Protein AF-A0A095CG08-F1 (afdb_monomer)

Sequence (188 aa):
MIEEKSDGPIEFEISIGNHGNKLDESVTPCASTTPPTNPVSDGLHYYYLPWADDKPCTMVDSQWEDISFRLGAVNLLLRIADHLERGISHLMVAIKANLPIETQAQLAISSLDEFIMDCNHPLPQWEPENIPQNEMDIHLRKLREDQLNTLREQAINTRETVSEIDDALKELKSYRETILNLAIEGKH

Foldseek 3Di:
DPPDDDQWFDDDFDDDVQARPPVDPPDDHDDQPDDRFGWDDPVPPDTHGPCVVVPGDDDDPDPPFAPVLLVQQLVLLVVLLVLLVVLLVVLVVCVVVVPDPVVSLVSLLVSLVSSLVSLPDQRDDDDPSGDDDDPCNVVLNVVSNVVSVVLNVVSVCCSVPDPDSVVSSVSSVVSSVSSNVSSDDDDD

InterPro domains:
  IPR012560 Ferlin A-domain [PF08165] (94-158)
  IPR012560 Ferlin A-domain [SM01200] (93-159)
  IPR037721 Ferlin family [PTHR12546] (1-184)

Solvent-accessible surface area (backbone atoms only — not comparable to full-atom values): 11411 Å² total; per-residue (Å²): 134,79,81,79,76,75,97,61,55,52,72,83,82,67,60,64,85,66,45,39,38,90,88,46,82,90,50,81,85,59,78,70,89,60,73,64,41,62,67,43,70,75,86,79,88,50,69,43,71,88,39,82,91,63,62,83,76,84,85,78,87,78,77,76,72,44,52,59,38,62,54,46,36,34,51,49,35,50,48,48,31,52,54,46,48,53,33,51,51,53,37,52,50,34,59,76,66,66,53,58,67,70,59,44,50,50,42,49,50,51,35,43,54,52,48,41,56,52,44,66,56,77,69,57,68,86,52,92,82,33,59,83,80,49,73,63,56,55,51,52,50,51,51,48,55,55,49,32,50,51,52,31,53,51,43,54,50,48,69,75,66,60,85,48,70,69,58,49,54,50,51,55,52,51,53,34,53,51,37,53,59,70,40,56,73,84,83,127

Structure (mmCIF, N/CA/C/O backbone):
data_AF-A0A095CG08-F1
#
_entry.id   AF-A0A095CG08-F1
#
loop_
_atom_site.group_PDB
_atom_site.id
_atom_site.type_symbol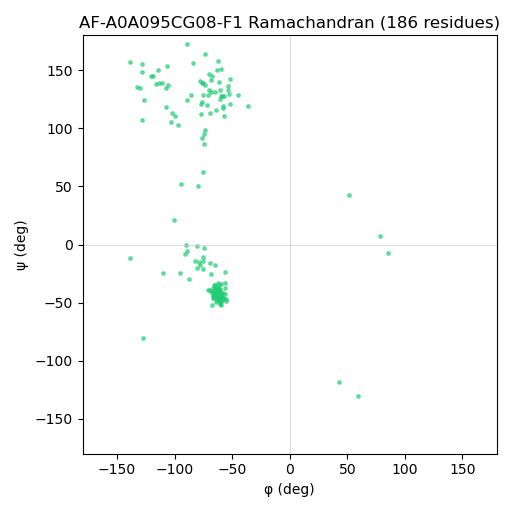
_atom_site.label_atom_id
_atom_site.label_alt_id
_atom_site.label_comp_id
_atom_site.label_asym_id
_atom_site.label_entity_id
_atom_site.label_seq_id
_atom_site.pdbx_PDB_ins_code
_atom_site.Cartn_x
_atom_site.Cartn_y
_atom_site.Cartn_z
_atom_site.occupancy
_atom_site.B_iso_or_equiv
_atom_site.auth_seq_id
_atom_site.auth_comp_id
_atom_site.auth_asym_id
_atom_site.auth_atom_id
_atom_site.pdbx_PDB_model_num
ATOM 1 N N . MET A 1 1 ? -1.890 10.681 -61.893 1.00 34.75 1 MET A N 1
ATOM 2 C CA . MET A 1 1 ? -0.505 10.239 -61.654 1.00 34.75 1 MET A CA 1
ATOM 3 C C . MET A 1 1 ? -0.526 9.613 -60.280 1.00 34.75 1 MET A C 1
ATOM 5 O O . MET A 1 1 ? -0.772 10.327 -59.321 1.00 34.75 1 MET A O 1
ATOM 9 N N . ILE A 1 2 ? -0.493 8.287 -60.218 1.00 40.84 2 ILE A N 1
ATOM 10 C CA . ILE A 1 2 ? -0.381 7.568 -58.948 1.00 40.84 2 ILE A CA 1
ATOM 11 C C . ILE A 1 2 ? 1.089 7.726 -58.564 1.00 40.84 2 ILE A C 1
ATOM 13 O O . ILE A 1 2 ? 1.938 7.428 -59.401 1.00 40.84 2 ILE A O 1
ATOM 17 N N . GLU A 1 3 ? 1.376 8.289 -57.391 1.00 43.31 3 GLU A N 1
ATOM 18 C CA . GLU A 1 3 ? 2.743 8.342 -56.864 1.00 43.31 3 GLU A CA 1
ATOM 19 C C . GLU A 1 3 ? 3.331 6.929 -56.907 1.00 43.31 3 GLU A C 1
ATOM 21 O O . GLU A 1 3 ? 2.755 5.995 -56.342 1.00 43.31 3 GLU A O 1
ATOM 26 N N . GLU A 1 4 ? 4.442 6.761 -57.626 1.00 46.94 4 GLU A N 1
ATOM 27 C CA . GLU A 1 4 ? 5.240 5.544 -57.544 1.00 46.94 4 GLU A CA 1
ATOM 28 C C . GLU A 1 4 ? 5.649 5.371 -56.082 1.00 46.94 4 GLU A C 1
ATOM 30 O O . GLU A 1 4 ? 6.412 6.162 -55.526 1.00 46.94 4 GLU A O 1
ATOM 35 N N . LYS A 1 5 ? 5.084 4.351 -55.430 1.00 55.00 5 LYS A N 1
ATOM 36 C CA . LYS A 1 5 ? 5.551 3.912 -54.120 1.00 55.00 5 LYS A CA 1
ATOM 37 C C . LYS A 1 5 ? 7.022 3.536 -54.267 1.00 55.00 5 LYS A C 1
ATOM 39 O O . LYS A 1 5 ? 7.342 2.644 -55.042 1.00 55.00 5 LYS A O 1
ATOM 44 N N . SER A 1 6 ? 7.864 4.246 -53.521 1.00 54.75 6 SER A N 1
ATOM 45 C CA . SER A 1 6 ? 9.303 4.026 -53.378 1.00 54.75 6 SER A CA 1
ATOM 46 C C . SER A 1 6 ? 9.666 2.534 -53.380 1.00 54.75 6 SER A C 1
ATOM 48 O O . SER A 1 6 ? 9.216 1.791 -52.505 1.00 54.75 6 SER A O 1
ATOM 50 N N . ASP A 1 7 ? 10.483 2.123 -54.352 1.00 69.19 7 ASP A N 1
ATOM 51 C CA . ASP A 1 7 ? 11.114 0.799 -54.467 1.00 69.19 7 ASP A CA 1
ATOM 52 C C . ASP A 1 7 ? 12.283 0.700 -53.469 1.00 69.19 7 ASP A C 1
ATOM 54 O O . ASP A 1 7 ? 13.462 0.692 -53.826 1.00 69.19 7 ASP A O 1
ATOM 58 N N . GLY A 1 8 ? 11.942 0.794 -52.182 1.00 76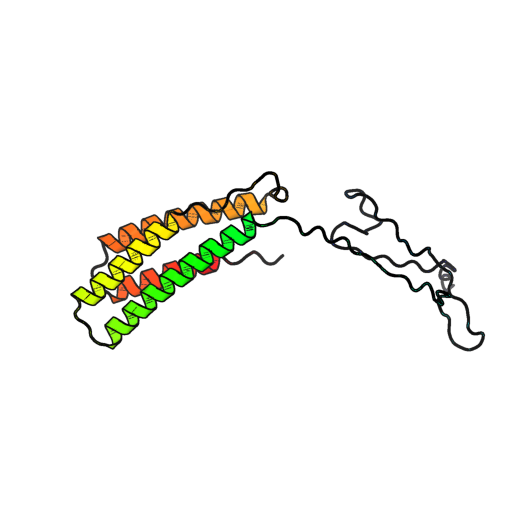.06 8 GLY A N 1
ATOM 59 C CA . GLY A 1 8 ? 12.890 0.856 -51.076 1.00 76.06 8 GLY A CA 1
ATOM 60 C C . GLY A 1 8 ? 12.950 -0.448 -50.279 1.00 76.06 8 GLY A C 1
ATOM 61 O O . GLY A 1 8 ? 11.954 -1.174 -50.204 1.00 76.06 8 GLY A O 1
ATOM 62 N N . PRO A 1 9 ? 14.092 -0.734 -49.634 1.00 83.56 9 PRO A N 1
ATOM 63 C CA . PRO A 1 9 ? 14.227 -1.906 -48.787 1.00 83.56 9 PRO A CA 1
ATOM 64 C C . PRO A 1 9 ? 13.244 -1.854 -47.619 1.00 83.56 9 PRO A C 1
ATOM 66 O O . PRO A 1 9 ? 13.026 -0.805 -47.011 1.00 83.56 9 PRO A O 1
ATOM 69 N N . ILE A 1 10 ? 12.667 -3.009 -47.293 1.00 85.12 10 ILE A N 1
ATOM 70 C CA . ILE A 1 10 ? 11.792 -3.158 -46.135 1.00 85.12 10 ILE A CA 1
ATOM 71 C C . ILE A 1 10 ? 12.670 -3.180 -44.888 1.00 85.12 10 ILE A C 1
ATOM 73 O O . ILE A 1 10 ? 13.620 -3.961 -44.795 1.00 85.12 10 ILE A O 1
ATOM 77 N N . GLU A 1 11 ? 12.324 -2.336 -43.924 1.00 83.88 11 GLU A N 1
ATOM 78 C CA . GLU A 1 11 ? 12.963 -2.261 -42.618 1.00 83.88 11 GLU A CA 1
ATOM 79 C C . GLU A 1 11 ? 11.931 -2.523 -41.518 1.00 83.88 11 GLU A C 1
ATOM 81 O O . GLU A 1 11 ? 10.766 -2.137 -41.632 1.00 83.88 11 GLU A O 1
ATOM 86 N N . PHE A 1 12 ? 12.370 -3.187 -40.450 1.00 79.38 12 PHE A N 1
ATOM 87 C CA . PHE A 1 12 ? 11.565 -3.449 -39.265 1.00 79.38 12 PHE A CA 1
ATOM 88 C C . PHE A 1 12 ? 12.153 -2.682 -38.088 1.00 79.38 12 PHE A C 1
ATOM 90 O O . PHE A 1 12 ? 13.370 -2.616 -37.917 1.00 79.38 12 PHE A O 1
ATOM 97 N N . GLU A 1 13 ? 11.277 -2.108 -37.277 1.00 79.44 13 GLU A N 1
ATOM 98 C CA . GLU A 1 13 ? 11.637 -1.392 -36.063 1.00 79.44 13 GLU A CA 1
ATOM 99 C C . GLU A 1 13 ? 10.774 -1.911 -34.922 1.00 79.44 13 GLU A C 1
ATOM 101 O O . GLU A 1 13 ? 9.569 -2.113 -35.079 1.00 79.44 13 GLU A O 1
ATOM 106 N N . ILE A 1 14 ? 11.414 -2.163 -33.786 1.00 76.75 14 ILE A N 1
ATOM 107 C CA . ILE A 1 14 ? 10.756 -2.558 -32.549 1.00 76.75 14 ILE A CA 1
ATOM 108 C C . ILE A 1 14 ? 11.248 -1.586 -31.494 1.00 76.75 14 ILE A C 1
ATOM 110 O O . ILE A 1 14 ? 12.454 -1.470 -31.281 1.00 76.75 14 ILE A O 1
ATOM 114 N N . SER A 1 15 ? 10.310 -0.917 -30.835 1.00 77.12 15 SER A N 1
ATOM 115 C CA . SER A 1 15 ? 10.600 -0.026 -29.724 1.00 77.12 15 SER A CA 1
ATOM 116 C C . SER A 1 15 ? 9.928 -0.496 -28.436 1.00 77.12 15 SER A C 1
ATOM 118 O O . SER A 1 15 ? 8.834 -1.064 -28.448 1.00 77.12 15 SER A O 1
ATOM 120 N N . ILE A 1 16 ? 10.608 -0.275 -27.312 1.00 76.06 16 ILE A N 1
ATOM 121 C CA . ILE A 1 16 ? 10.087 -0.465 -25.954 1.00 76.06 16 ILE A CA 1
ATOM 122 C C . ILE A 1 16 ? 10.353 0.841 -25.207 1.00 76.06 16 ILE A C 1
ATOM 124 O O . ILE A 1 16 ? 11.499 1.172 -24.900 1.00 76.06 16 ILE A O 1
ATOM 128 N N . GLY A 1 17 ? 9.294 1.614 -24.959 1.00 75.94 17 GLY A N 1
ATOM 129 C CA . GLY A 1 17 ? 9.450 3.009 -24.546 1.00 75.94 17 GLY A CA 1
ATOM 130 C C . GLY A 1 17 ? 10.226 3.796 -25.608 1.00 75.94 17 GLY A C 1
ATOM 131 O O . GLY A 1 17 ? 9.915 3.705 -26.795 1.00 75.94 17 GLY A O 1
ATOM 132 N N . ASN A 1 18 ? 11.257 4.526 -25.182 1.00 73.25 18 ASN A N 1
ATOM 133 C CA . ASN A 1 18 ? 12.120 5.304 -26.077 1.00 73.25 18 ASN A CA 1
ATOM 134 C C . ASN A 1 18 ? 13.192 4.442 -26.769 1.00 73.25 18 ASN A C 1
ATOM 136 O O . ASN A 1 18 ? 13.718 4.815 -27.816 1.00 73.25 18 ASN A O 1
ATOM 140 N N . HIS A 1 19 ? 13.517 3.264 -26.224 1.00 75.31 19 HIS A N 1
ATOM 141 C CA . HIS A 1 19 ? 14.532 2.383 -26.801 1.00 75.31 19 HIS A CA 1
ATOM 142 C C . HIS A 1 19 ? 14.047 1.765 -28.109 1.00 75.31 19 HIS A C 1
ATOM 144 O O . HIS A 1 19 ? 12.945 1.230 -28.166 1.00 75.31 19 HIS A O 1
ATOM 150 N N . GLY A 1 20 ? 14.888 1.801 -29.144 1.00 74.62 20 GLY A N 1
ATOM 151 C CA . GLY A 1 20 ? 14.574 1.260 -30.471 1.00 74.62 20 GLY A CA 1
ATOM 152 C C . GLY A 1 20 ? 13.809 2.222 -31.383 1.00 74.62 20 GLY A C 1
ATOM 153 O O . GLY A 1 20 ? 13.674 1.918 -32.562 1.00 74.62 20 GLY A O 1
ATOM 154 N N . ASN A 1 21 ? 13.371 3.382 -30.871 1.00 80.50 21 ASN A N 1
ATOM 155 C CA . ASN A 1 21 ? 12.790 4.452 -31.679 1.00 80.50 21 ASN A CA 1
ATOM 156 C C . ASN A 1 21 ? 13.898 5.219 -32.415 1.00 80.50 21 ASN A C 1
ATOM 158 O O . ASN A 1 21 ? 14.685 5.927 -31.789 1.00 80.50 21 ASN A O 1
ATOM 162 N N . LYS A 1 22 ? 13.952 5.121 -33.746 1.00 76.94 22 LYS A N 1
ATOM 163 C CA . LYS A 1 22 ? 14.988 5.804 -34.550 1.00 76.94 22 LYS A CA 1
ATOM 164 C C . LYS A 1 22 ? 14.859 7.324 -34.581 1.00 76.94 22 LYS A C 1
ATOM 166 O O . LYS A 1 22 ? 15.796 7.998 -34.999 1.00 76.94 22 LYS A O 1
ATOM 171 N N . LEU A 1 23 ? 13.701 7.855 -34.195 1.00 81.62 23 LEU A N 1
ATOM 172 C CA . LEU A 1 23 ? 13.430 9.292 -34.155 1.00 81.62 23 LEU A CA 1
ATOM 173 C C . LEU A 1 23 ? 13.758 9.917 -32.792 1.00 81.62 23 LEU A C 1
ATOM 175 O O . LEU A 1 23 ? 13.687 11.137 -32.663 1.00 81.62 23 LEU A O 1
ATOM 179 N N . ASP A 1 24 ? 14.071 9.103 -31.780 1.00 78.75 24 ASP A N 1
ATOM 180 C CA . ASP A 1 24 ? 14.350 9.564 -30.423 1.00 78.75 24 ASP A CA 1
ATOM 181 C C . ASP A 1 24 ? 15.859 9.576 -30.144 1.00 78.75 24 ASP A C 1
ATOM 183 O O . ASP A 1 24 ? 16.512 8.537 -30.074 1.00 78.75 24 ASP A O 1
ATOM 187 N N . GLU A 1 25 ? 16.416 10.774 -29.971 1.00 81.25 25 GLU A N 1
ATOM 188 C CA . GLU A 1 25 ? 17.837 10.987 -29.669 1.00 81.25 25 GLU A CA 1
ATOM 189 C C . GLU A 1 25 ? 18.133 11.020 -28.155 1.00 81.25 25 GLU A C 1
ATOM 191 O O . GLU A 1 25 ? 19.284 11.197 -27.755 1.00 81.25 25 GLU A O 1
ATOM 196 N N . SER A 1 26 ? 17.118 10.868 -27.292 1.00 79.19 26 SER A N 1
ATOM 197 C CA . SER A 1 26 ? 17.279 10.923 -25.829 1.00 79.19 26 SER A CA 1
ATOM 198 C C . SER A 1 26 ? 17.921 9.670 -25.224 1.00 79.19 26 SER A C 1
ATOM 200 O O . SER A 1 26 ? 18.365 9.702 -24.075 1.00 79.19 26 SER A O 1
ATOM 202 N N . VAL A 1 27 ? 17.995 8.574 -25.985 1.00 72.75 27 VAL A N 1
ATOM 203 C CA . VAL A 1 27 ? 18.540 7.282 -25.553 1.00 72.75 27 VAL A CA 1
ATOM 204 C C . VAL A 1 27 ? 19.590 6.769 -26.532 1.00 72.75 27 VAL A C 1
ATOM 206 O O . VAL A 1 27 ? 19.591 7.106 -27.714 1.00 72.75 27 VAL A O 1
ATOM 209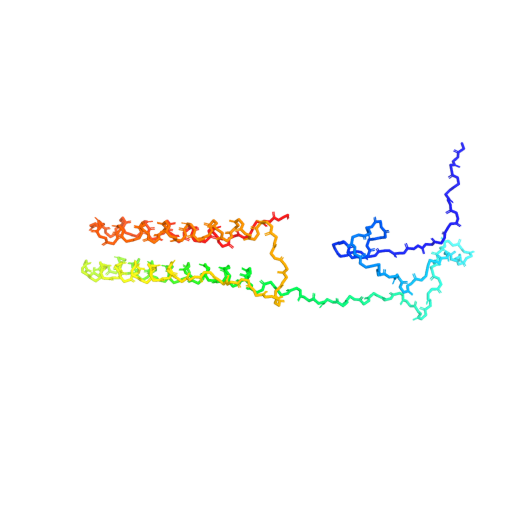 N N . THR A 1 28 ? 20.500 5.921 -26.047 1.00 72.25 28 THR A N 1
ATOM 210 C CA . THR A 1 28 ? 21.518 5.299 -26.902 1.00 72.25 28 THR A CA 1
ATOM 211 C C . THR A 1 28 ? 20.848 4.497 -28.027 1.00 72.25 28 THR A C 1
ATOM 213 O O . THR A 1 28 ? 20.018 3.629 -27.729 1.00 72.25 28 THR A O 1
ATOM 216 N N . PRO A 1 29 ? 21.217 4.724 -29.302 1.00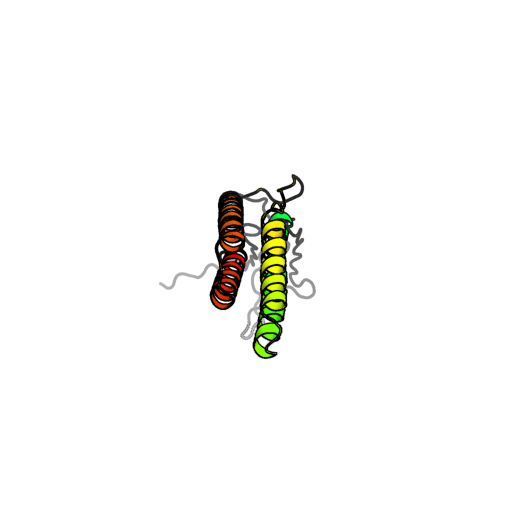 67.50 29 PRO A N 1
ATOM 217 C CA . PRO A 1 29 ? 20.637 3.999 -30.423 1.00 67.50 29 PRO A CA 1
ATOM 218 C C . PRO A 1 29 ? 20.885 2.493 -30.303 1.00 67.50 29 PRO A C 1
ATOM 220 O O . PRO A 1 29 ? 22.026 2.051 -30.160 1.00 67.50 29 PRO A O 1
ATOM 223 N N . CYS A 1 30 ? 19.820 1.700 -30.408 1.00 68.56 30 CYS A N 1
ATOM 224 C CA . CYS A 1 30 ? 19.921 0.254 -30.570 1.00 68.56 30 CYS A CA 1
ATOM 225 C C . CYS A 1 30 ? 19.805 -0.062 -32.063 1.00 68.56 30 CYS A C 1
ATOM 227 O O . CYS A 1 30 ? 18.723 0.024 -32.643 1.00 68.56 30 CYS A O 1
ATOM 229 N N . ALA A 1 31 ? 20.936 -0.346 -32.710 1.00 66.38 31 ALA A N 1
ATOM 230 C CA . ALA A 1 31 ? 20.949 -0.656 -34.132 1.00 66.38 31 ALA A CA 1
ATOM 231 C C . ALA A 1 31 ? 20.261 -2.003 -34.394 1.00 66.38 31 ALA A C 1
ATOM 233 O O . ALA A 1 31 ? 20.580 -3.006 -33.754 1.00 66.38 31 ALA A O 1
ATOM 234 N N . SER A 1 32 ? 19.350 -2.031 -35.371 1.00 72.44 32 SER A N 1
ATOM 235 C CA . SER A 1 32 ? 18.774 -3.282 -35.865 1.00 72.44 32 SER A CA 1
ATOM 236 C C . SER A 1 32 ? 19.892 -4.207 -36.341 1.00 72.44 32 SER A C 1
ATOM 238 O O . SER A 1 32 ? 20.712 -3.836 -37.181 1.00 72.44 32 SER A O 1
ATOM 240 N N . THR A 1 33 ? 19.900 -5.437 -35.840 1.00 73.06 33 THR A N 1
ATOM 241 C CA . THR A 1 33 ? 20.760 -6.512 -36.354 1.00 73.06 33 THR A CA 1
ATOM 242 C C . THR A 1 33 ? 20.248 -7.065 -37.685 1.00 73.06 33 THR A C 1
ATOM 244 O O . THR A 1 33 ? 20.956 -7.808 -38.359 1.00 73.06 33 THR A O 1
ATOM 247 N N . THR A 1 34 ? 19.028 -6.685 -38.083 1.00 77.94 34 THR A N 1
ATOM 248 C CA . THR A 1 34 ? 18.416 -7.035 -39.367 1.00 77.94 34 THR A CA 1
ATOM 249 C C . THR A 1 34 ? 18.567 -5.865 -40.342 1.00 77.94 34 THR A C 1
ATOM 251 O O . THR A 1 34 ? 17.925 -4.829 -40.137 1.00 77.94 34 THR A O 1
ATOM 254 N N . PRO A 1 35 ? 19.387 -5.990 -41.398 1.00 78.06 35 PRO A N 1
ATOM 255 C CA . PRO A 1 35 ? 19.555 -4.927 -42.378 1.00 78.06 35 PRO A CA 1
ATOM 256 C C . PRO A 1 35 ? 18.291 -4.756 -43.244 1.00 78.06 35 PRO A C 1
ATOM 258 O O . PRO A 1 35 ? 17.626 -5.750 -43.567 1.00 78.06 35 PRO A O 1
ATOM 261 N N . PRO A 1 36 ? 17.969 -3.523 -43.678 1.00 85.94 36 PRO A N 1
ATOM 262 C CA . PRO A 1 36 ? 16.903 -3.280 -44.645 1.00 85.94 36 PRO A CA 1
ATOM 263 C C . PRO A 1 36 ? 17.093 -4.145 -45.898 1.00 85.94 36 PRO A C 1
ATOM 265 O O . PRO A 1 36 ? 18.182 -4.177 -46.472 1.00 85.94 36 PRO A O 1
ATOM 268 N N . THR A 1 37 ? 16.047 -4.856 -46.326 1.00 85.88 37 THR A N 1
ATOM 269 C CA . THR A 1 37 ? 16.146 -5.843 -47.415 1.00 85.88 37 THR A CA 1
ATOM 270 C C . THR A 1 37 ? 15.018 -5.673 -48.429 1.00 85.88 37 THR A C 1
ATOM 272 O O . THR A 1 37 ? 13.854 -5.516 -48.061 1.00 85.88 37 THR A O 1
ATOM 275 N N . ASN A 1 38 ? 15.350 -5.732 -49.720 1.00 89.19 38 ASN A N 1
ATOM 276 C CA . ASN A 1 38 ? 14.347 -5.697 -50.783 1.00 89.19 38 ASN A CA 1
ATOM 277 C C . ASN A 1 38 ? 13.588 -7.031 -50.867 1.00 89.19 38 ASN A C 1
ATOM 279 O O . ASN A 1 38 ? 14.212 -8.096 -50.808 1.00 89.19 38 ASN A O 1
ATOM 283 N N . PRO A 1 39 ? 12.258 -7.003 -51.043 1.00 87.38 39 PR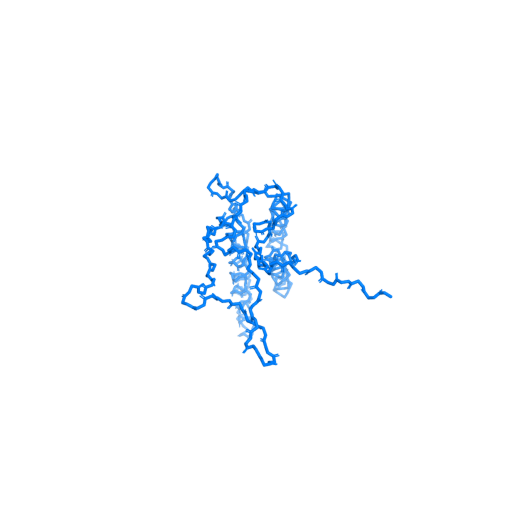O A N 1
ATOM 284 C CA . PRO A 1 39 ? 11.495 -8.215 -51.273 1.00 87.38 39 PRO A CA 1
ATOM 285 C C . PRO A 1 39 ? 11.821 -8.813 -52.650 1.00 87.38 39 PRO A C 1
ATOM 287 O O . PRO A 1 39 ? 11.975 -8.101 -53.641 1.00 87.38 39 PRO A O 1
ATOM 290 N N . VAL A 1 40 ? 11.895 -10.140 -52.720 1.00 89.25 40 VAL A N 1
ATOM 291 C CA . VAL A 1 40 ? 12.165 -10.904 -53.943 1.00 89.25 40 VAL A CA 1
ATOM 292 C C . VAL A 1 40 ? 10.870 -11.560 -54.414 1.00 89.25 40 VAL A C 1
ATOM 294 O O . VAL A 1 40 ? 10.104 -12.078 -53.603 1.00 89.25 40 VAL A O 1
ATOM 297 N N . SER A 1 41 ? 10.603 -11.523 -55.720 1.00 88.50 41 SER A N 1
ATOM 298 C CA . SER A 1 41 ? 9.437 -12.190 -56.310 1.00 88.50 41 SER A CA 1
ATOM 299 C C . SER A 1 41 ? 9.672 -13.694 -56.454 1.00 88.50 41 SER A C 1
ATOM 301 O O . SER A 1 41 ? 10.746 -14.120 -56.874 1.00 88.50 41 SER A O 1
ATOM 303 N N . ASP A 1 42 ? 8.636 -14.491 -56.192 1.00 87.06 42 ASP A N 1
ATOM 304 C CA . ASP A 1 42 ? 8.591 -15.921 -56.517 1.00 87.06 42 ASP A CA 1
ATOM 305 C C . ASP A 1 42 ? 8.386 -16.205 -58.022 1.00 87.06 42 ASP A C 1
ATOM 307 O O . ASP A 1 42 ? 8.377 -17.362 -58.443 1.00 87.06 42 ASP A O 1
ATOM 311 N N . GLY A 1 43 ? 8.221 -15.156 -58.838 1.00 88.75 43 GLY A N 1
ATOM 312 C CA . GLY A 1 43 ? 7.957 -15.242 -60.275 1.00 88.75 43 GLY A CA 1
ATOM 313 C C . GLY A 1 43 ? 6.506 -15.575 -60.636 1.00 88.75 43 GLY A C 1
ATOM 314 O O . GLY A 1 43 ? 6.215 -15.804 -61.809 1.00 88.75 43 GLY A O 1
ATOM 315 N N . LEU A 1 44 ? 5.599 -15.612 -59.657 1.00 88.94 44 LEU A N 1
ATOM 316 C CA . LEU A 1 44 ? 4.200 -16.000 -59.816 1.00 88.94 44 LEU A CA 1
ATOM 317 C C . LEU A 1 44 ? 3.261 -14.934 -59.249 1.00 88.94 44 LEU A C 1
ATOM 319 O O . LEU A 1 44 ? 2.696 -14.148 -60.006 1.00 88.94 44 LEU A O 1
ATOM 323 N N . HIS A 1 45 ? 3.062 -14.931 -57.932 1.00 89.50 45 HIS A N 1
ATOM 324 C CA . HIS A 1 45 ? 2.025 -14.123 -57.284 1.00 89.50 45 HIS A CA 1
ATOM 325 C C . HIS A 1 45 ? 2.493 -13.468 -55.984 1.00 89.50 45 HIS A C 1
ATOM 327 O O . HIS A 1 45 ? 1.784 -12.601 -55.470 1.00 89.50 45 HIS A O 1
ATOM 333 N N . TYR A 1 46 ? 3.653 -13.852 -55.444 1.00 86.81 46 TYR A N 1
ATOM 334 C CA . TYR A 1 46 ? 4.079 -13.421 -54.119 1.00 86.81 46 TYR A CA 1
ATOM 335 C C . TYR A 1 46 ? 5.483 -12.824 -54.126 1.00 86.81 46 TYR A C 1
ATOM 337 O O . TYR A 1 46 ? 6.373 -13.202 -54.885 1.00 86.81 46 TYR A O 1
ATOM 345 N N . TYR A 1 47 ? 5.669 -11.873 -53.221 1.00 89.31 47 TYR A N 1
ATOM 346 C CA . TYR A 1 47 ? 6.961 -11.320 -52.863 1.00 89.31 47 TYR A CA 1
ATOM 347 C C . TYR A 1 47 ? 7.290 -11.768 -51.441 1.00 89.31 47 TYR A C 1
ATOM 349 O O . TYR A 1 47 ? 6.409 -11.789 -50.580 1.00 89.31 47 TYR A O 1
ATOM 357 N N . TYR A 1 48 ? 8.543 -12.129 -51.189 1.00 87.06 48 TYR A N 1
ATOM 358 C CA . TYR A 1 48 ? 9.008 -12.585 -49.883 1.00 87.06 48 TYR A CA 1
ATOM 359 C C . TYR A 1 48 ? 10.375 -11.991 -49.550 1.00 87.06 48 TYR A C 1
ATOM 361 O O . TYR A 1 48 ? 11.133 -11.593 -50.432 1.00 87.06 48 TYR A O 1
ATOM 369 N N . LEU A 1 49 ? 10.699 -11.925 -48.261 1.00 87.56 49 LEU A N 1
ATOM 370 C CA . LEU A 1 49 ? 12.022 -11.499 -47.816 1.00 87.56 49 LEU A CA 1
ATOM 371 C C . LEU A 1 49 ? 12.972 -12.706 -47.816 1.00 87.56 49 LEU A C 1
ATOM 373 O O . LEU A 1 49 ? 12.620 -13.747 -47.252 1.00 87.56 49 LEU A O 1
ATOM 377 N N . PRO A 1 50 ? 14.155 -12.608 -48.449 1.00 86.62 50 PRO A N 1
ATOM 378 C CA . PRO A 1 50 ? 15.071 -13.729 -48.652 1.00 86.62 50 PRO A CA 1
ATOM 379 C C . PRO A 1 50 ? 15.896 -14.037 -47.390 1.00 86.62 50 PRO A C 1
ATOM 381 O O . PRO A 1 50 ? 17.115 -14.136 -47.448 1.00 86.62 50 PRO A O 1
ATOM 384 N N . TRP A 1 51 ? 15.237 -14.181 -46.240 1.00 81.06 51 TRP A N 1
ATOM 385 C CA . TRP A 1 51 ? 15.904 -14.423 -44.958 1.00 81.06 51 TRP A CA 1
ATOM 386 C C . TRP A 1 51 ? 16.364 -15.869 -44.762 1.00 81.06 51 TRP A C 1
ATOM 388 O O . TRP A 1 51 ? 17.221 -16.098 -43.928 1.00 81.06 51 TRP A O 1
ATOM 398 N N . ALA A 1 52 ? 15.839 -16.834 -45.529 1.00 82.69 52 ALA A N 1
ATOM 399 C CA . ALA A 1 52 ? 16.225 -18.250 -45.462 1.00 82.69 52 ALA A CA 1
ATOM 400 C C . ALA A 1 52 ? 16.389 -18.764 -44.008 1.00 82.69 52 ALA A C 1
ATOM 402 O O . ALA A 1 52 ? 15.413 -18.750 -43.249 1.00 82.69 52 ALA A O 1
ATOM 403 N N . ASP A 1 53 ? 17.599 -19.199 -43.637 1.00 81.62 53 ASP A N 1
ATOM 404 C CA . ASP A 1 53 ? 17.951 -19.678 -42.293 1.00 81.62 53 ASP A CA 1
ATOM 405 C C . ASP A 1 53 ? 18.285 -18.535 -41.308 1.00 81.62 53 ASP A C 1
ATOM 407 O O . ASP A 1 53 ? 18.247 -18.734 -40.094 1.00 81.62 53 ASP A O 1
ATOM 411 N N . ASP A 1 54 ? 18.508 -17.320 -41.810 1.00 76.06 54 ASP A N 1
ATOM 412 C CA . ASP A 1 54 ? 18.830 -16.097 -41.064 1.00 76.06 54 ASP A CA 1
ATOM 413 C C . ASP A 1 54 ? 17.565 -15.279 -40.760 1.00 76.06 54 ASP A C 1
ATOM 415 O O . ASP A 1 54 ? 17.456 -14.086 -41.065 1.00 76.06 54 ASP A O 1
ATOM 419 N N . LYS A 1 55 ? 16.552 -15.925 -40.169 1.00 79.19 55 LYS A N 1
ATOM 420 C CA . LYS A 1 55 ? 15.346 -15.204 -39.740 1.00 79.19 55 LYS A CA 1
ATOM 421 C C . LYS A 1 55 ? 15.718 -14.139 -38.704 1.00 79.19 55 LYS A C 1
ATOM 423 O O . LYS A 1 55 ? 16.408 -14.466 -37.736 1.00 79.19 55 LYS A O 1
ATOM 428 N N . PRO A 1 56 ? 15.218 -12.900 -38.846 1.00 75.31 56 PRO A N 1
ATOM 429 C CA . PRO A 1 56 ? 15.521 -11.837 -37.904 1.00 75.31 56 PRO A CA 1
ATOM 430 C C . PRO A 1 56 ? 15.036 -12.223 -36.508 1.00 75.31 56 PRO A C 1
ATOM 432 O O . PRO A 1 56 ? 13.867 -12.564 -36.311 1.00 75.31 56 PRO A O 1
ATOM 435 N N . CYS A 1 57 ? 15.944 -12.188 -35.539 1.00 71.75 57 CYS A N 1
ATOM 436 C CA . CYS A 1 57 ? 15.636 -12.369 -34.131 1.00 71.75 57 CYS A CA 1
ATOM 437 C C . CYS A 1 57 ? 15.964 -11.080 -33.378 1.00 71.75 57 CYS A C 1
ATOM 439 O O . CYS A 1 57 ? 16.981 -10.429 -33.620 1.00 71.75 57 CYS A O 1
ATOM 441 N N . THR A 1 58 ? 15.083 -10.704 -32.459 1.00 68.19 58 THR A N 1
ATOM 442 C CA . THR A 1 58 ? 15.294 -9.556 -31.582 1.00 68.19 58 THR A CA 1
ATOM 443 C C . THR A 1 58 ? 15.592 -10.084 -30.192 1.00 68.19 58 THR A C 1
ATOM 445 O O . THR A 1 58 ? 14.765 -10.773 -29.595 1.00 68.19 58 THR A O 1
ATOM 448 N N . MET A 1 59 ? 16.785 -9.780 -29.690 1.00 67.31 59 MET A N 1
ATOM 449 C CA . MET A 1 59 ? 17.122 -9.971 -28.286 1.00 67.31 59 MET A CA 1
ATOM 450 C C . MET A 1 59 ? 16.736 -8.696 -27.544 1.00 67.31 59 MET A C 1
ATOM 452 O O . MET A 1 59 ? 17.176 -7.608 -27.909 1.00 67.31 59 MET A O 1
ATOM 456 N N . VAL A 1 60 ? 15.903 -8.836 -26.519 1.00 64.19 60 VAL A N 1
ATOM 457 C CA . VAL A 1 60 ? 15.628 -7.757 -25.574 1.00 64.19 60 VAL A CA 1
ATOM 458 C C . VAL A 1 60 ? 16.421 -8.071 -24.315 1.00 64.19 60 VAL A C 1
ATOM 460 O O . VAL A 1 60 ? 16.050 -8.973 -23.565 1.00 64.19 60 VAL A O 1
ATOM 463 N N . ASP A 1 61 ? 17.515 -7.345 -24.093 1.00 59.56 61 ASP A N 1
ATOM 464 C CA . ASP A 1 61 ? 18.189 -7.342 -22.795 1.00 59.56 61 ASP A CA 1
ATOM 465 C C . ASP A 1 61 ? 17.346 -6.512 -21.823 1.00 59.56 61 ASP A C 1
ATOM 467 O O . ASP A 1 61 ? 17.513 -5.302 -21.675 1.00 59.56 61 ASP A O 1
ATOM 471 N N . SER A 1 62 ? 16.376 -7.164 -21.184 1.00 56.97 62 SER A N 1
ATOM 472 C CA . SER A 1 62 ? 15.591 -6.548 -20.118 1.00 56.97 62 SER A CA 1
ATOM 473 C C . SER A 1 62 ? 16.422 -6.501 -18.839 1.00 56.97 62 SER A C 1
ATOM 475 O O . SER A 1 62 ? 16.401 -7.430 -18.030 1.00 56.97 62 SER A O 1
ATOM 477 N N . GLN A 1 63 ? 17.141 -5.400 -18.634 1.00 61.09 63 GLN A N 1
ATOM 478 C CA . GLN A 1 63 ? 17.510 -4.983 -17.285 1.00 61.09 63 GLN A CA 1
ATOM 479 C C . GLN A 1 63 ? 16.233 -4.443 -16.647 1.00 61.09 63 GLN A C 1
ATOM 481 O O . GLN A 1 63 ? 15.800 -3.335 -16.953 1.00 61.09 63 GLN A O 1
ATOM 486 N N . TRP A 1 64 ? 15.561 -5.274 -15.850 1.00 68.12 64 TRP A N 1
ATOM 487 C CA . TRP A 1 64 ? 14.395 -4.815 -15.109 1.00 68.12 64 TRP A CA 1
ATOM 488 C C . TRP A 1 64 ? 14.861 -3.755 -14.124 1.00 68.12 64 TRP A C 1
ATOM 490 O O . TRP A 1 64 ? 15.674 -4.022 -13.241 1.00 68.12 64 TRP A O 1
ATOM 500 N N . GLU A 1 65 ? 14.367 -2.549 -14.346 1.00 77.00 65 GLU A N 1
ATOM 501 C CA . GLU A 1 65 ? 14.508 -1.410 -13.462 1.00 77.00 65 GLU A CA 1
ATOM 502 C C . GLU A 1 65 ? 14.230 -1.815 -12.012 1.00 77.00 65 GLU A C 1
ATOM 504 O O . GLU A 1 65 ? 13.197 -2.422 -11.713 1.00 77.00 65 GLU A O 1
ATOM 509 N N . ASP A 1 66 ? 15.140 -1.475 -11.098 1.00 86.88 66 ASP A N 1
ATOM 510 C CA . ASP A 1 66 ? 14.886 -1.690 -9.682 1.00 86.88 66 ASP A CA 1
ATOM 511 C C . ASP A 1 66 ? 13.882 -0.643 -9.175 1.00 86.88 66 ASP A C 1
ATOM 513 O O . ASP A 1 66 ? 14.215 0.497 -8.842 1.00 86.88 66 ASP A O 1
ATOM 517 N N . ILE A 1 67 ? 12.616 -1.057 -9.166 1.00 88.75 67 ILE A N 1
ATOM 518 C CA . ILE A 1 67 ? 11.455 -0.297 -8.693 1.00 88.75 67 ILE A CA 1
ATOM 519 C C . ILE A 1 67 ? 11.026 -0.715 -7.280 1.00 88.75 67 ILE A C 1
ATOM 521 O O 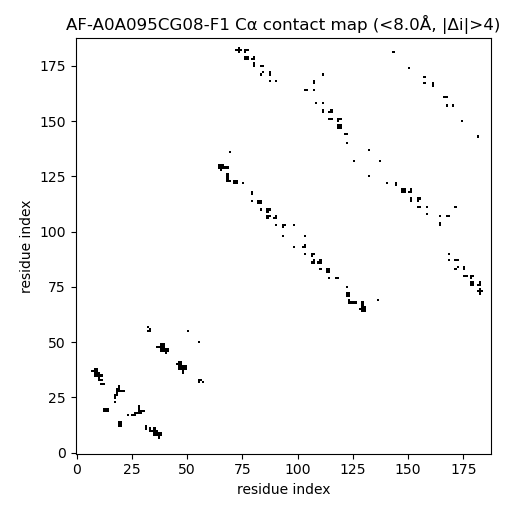. ILE A 1 67 ? 9.873 -0.505 -6.889 1.00 88.75 67 ILE A O 1
ATOM 525 N N . SER A 1 68 ? 11.926 -1.326 -6.502 1.00 91.44 68 SER A N 1
ATOM 526 C CA . SER A 1 68 ? 11.603 -1.911 -5.195 1.00 91.44 68 SER A CA 1
ATOM 527 C C . SER A 1 68 ? 10.968 -0.912 -4.227 1.00 91.44 68 SER A C 1
ATOM 529 O O . SER A 1 68 ? 10.074 -1.291 -3.471 1.00 91.44 68 SER A O 1
ATOM 531 N N . PHE A 1 69 ? 11.337 0.373 -4.283 1.00 92.56 69 PHE A N 1
ATOM 532 C CA . PHE A 1 69 ? 10.720 1.406 -3.442 1.00 92.56 69 PHE A CA 1
ATOM 533 C C . PHE A 1 69 ? 9.226 1.623 -3.758 1.00 92.56 69 PHE A C 1
ATOM 535 O O . PHE A 1 69 ? 8.424 1.801 -2.837 1.00 92.56 69 PHE A O 1
ATOM 542 N N . ARG A 1 70 ? 8.826 1.558 -5.041 1.00 93.25 70 ARG A N 1
ATOM 543 C CA . ARG A 1 70 ? 7.420 1.685 -5.474 1.00 93.25 70 ARG A CA 1
ATOM 544 C C . ARG A 1 70 ? 6.613 0.484 -4.993 1.00 93.25 70 ARG A C 1
ATOM 546 O O . ARG A 1 70 ? 5.610 0.645 -4.294 1.00 93.25 70 ARG A O 1
ATOM 553 N N . LEU A 1 71 ? 7.115 -0.716 -5.294 1.00 93.19 71 LEU A N 1
ATOM 554 C CA . LEU A 1 71 ? 6.479 -1.982 -4.927 1.00 93.19 71 LEU A CA 1
ATOM 555 C C . LEU A 1 71 ? 6.388 -2.151 -3.412 1.00 93.19 71 LEU A C 1
ATOM 557 O O . LEU A 1 71 ? 5.351 -2.545 -2.888 1.00 93.19 71 LEU A O 1
ATOM 561 N N . GLY A 1 72 ? 7.459 -1.825 -2.691 1.00 94.81 72 GLY A N 1
ATOM 562 C CA . GLY A 1 72 ? 7.500 -1.908 -1.239 1.00 94.81 72 GLY A CA 1
ATOM 563 C C . GLY A 1 72 ? 6.471 -0.990 -0.577 1.00 94.81 72 GLY A C 1
ATOM 564 O O . GLY A 1 72 ? 5.831 -1.402 0.388 1.00 94.81 72 GLY A O 1
ATOM 565 N N . ALA A 1 73 ? 6.263 0.222 -1.106 1.00 95.62 73 ALA A N 1
ATOM 566 C CA . ALA A 1 73 ? 5.243 1.133 -0.592 1.00 95.62 73 ALA A CA 1
ATOM 567 C C . ALA A 1 73 ? 3.827 0.561 -0.776 1.00 95.62 73 ALA A C 1
ATOM 569 O O . ALA A 1 73 ? 3.035 0.570 0.166 1.00 95.62 73 ALA A O 1
ATOM 570 N N . VAL A 1 74 ? 3.518 0.012 -1.957 1.00 96.25 74 VAL A N 1
ATOM 571 C CA . VAL A 1 74 ? 2.223 -0.642 -2.225 1.00 96.25 74 VAL A CA 1
ATOM 572 C C . VAL A 1 74 ? 2.038 -1.874 -1.338 1.00 96.25 74 VAL A C 1
ATOM 574 O O . VAL A 1 74 ? 0.993 -2.028 -0.709 1.00 96.25 74 VAL A O 1
ATOM 577 N N . ASN A 1 75 ? 3.064 -2.716 -1.218 1.00 96.69 75 ASN A N 1
ATOM 578 C CA . ASN A 1 75 ? 3.030 -3.914 -0.381 1.00 96.69 75 ASN A CA 1
ATOM 579 C C . ASN A 1 75 ? 2.798 -3.582 1.093 1.00 96.69 75 ASN A C 1
ATOM 581 O O . ASN A 1 75 ? 2.027 -4.275 1.756 1.00 96.69 75 ASN A O 1
ATOM 585 N N . LEU A 1 76 ? 3.429 -2.521 1.605 1.00 97.44 76 LEU A N 1
ATOM 586 C CA . LEU A 1 76 ? 3.189 -2.049 2.964 1.00 97.44 76 LEU A CA 1
ATOM 587 C C . LEU A 1 76 ? 1.720 -1.648 3.144 1.00 97.44 76 LEU A C 1
ATOM 589 O O . LEU A 1 76 ? 1.072 -2.162 4.046 1.00 97.44 76 LEU A O 1
ATOM 593 N N . LEU A 1 77 ? 1.165 -0.813 2.261 1.00 97.94 77 LEU A N 1
ATOM 594 C CA . LEU A 1 77 ? -0.239 -0.386 2.341 1.00 97.94 77 LEU A CA 1
ATOM 595 C C . LEU A 1 77 ? -1.215 -1.571 2.271 1.00 97.94 77 LEU A C 1
ATOM 597 O O . LEU A 1 77 ? -2.141 -1.663 3.075 1.00 97.94 77 LEU A O 1
ATOM 601 N N . LEU A 1 78 ? -0.987 -2.518 1.360 1.00 97.81 78 LEU A N 1
ATOM 602 C CA . LEU A 1 78 ? -1.806 -3.728 1.257 1.00 97.81 78 LEU A CA 1
ATOM 603 C C . LEU A 1 78 ? -1.715 -4.593 2.517 1.00 97.81 78 LEU A C 1
ATOM 605 O O . LEU A 1 78 ? -2.727 -5.140 2.953 1.00 97.81 78 LEU A O 1
ATOM 609 N N . ARG A 1 79 ? -0.531 -4.684 3.134 1.00 98.00 79 ARG A N 1
ATOM 610 C CA . ARG A 1 79 ? -0.350 -5.392 4.406 1.00 98.00 79 ARG A CA 1
ATOM 611 C C . ARG A 1 79 ? -1.162 -4.743 5.525 1.00 98.00 79 ARG A C 1
ATOM 613 O O . ARG A 1 79 ? -1.846 -5.458 6.249 1.00 98.00 79 ARG A O 1
ATOM 620 N N . ILE A 1 80 ? -1.137 -3.413 5.628 1.00 98.19 80 ILE A N 1
ATOM 621 C CA . ILE A 1 80 ? -1.949 -2.663 6.601 1.00 98.19 80 ILE A CA 1
ATOM 622 C C . ILE A 1 80 ? -3.444 -2.943 6.374 1.00 98.19 80 ILE A C 1
ATOM 624 O O . ILE A 1 80 ? -4.179 -3.225 7.320 1.00 98.19 80 ILE A O 1
ATOM 628 N N . ALA A 1 81 ? -3.905 -2.925 5.118 1.00 98.25 81 ALA A N 1
ATOM 629 C CA . ALA A 1 81 ? -5.299 -3.225 4.788 1.00 98.25 81 ALA A CA 1
ATOM 630 C C . ALA A 1 81 ? -5.707 -4.668 5.137 1.00 98.25 81 ALA A C 1
ATOM 632 O O . ALA A 1 81 ? -6.830 -4.882 5.598 1.00 98.25 81 ALA A O 1
ATOM 633 N N . ASP A 1 82 ? -4.823 -5.650 4.930 1.00 98.25 82 ASP A N 1
ATOM 634 C CA . ASP A 1 82 ? -5.060 -7.049 5.311 1.00 98.25 82 ASP A CA 1
ATOM 635 C C . ASP A 1 82 ? -5.138 -7.220 6.832 1.00 98.25 82 ASP A C 1
ATOM 637 O O . ASP A 1 82 ? -6.071 -7.840 7.343 1.00 98.25 82 ASP A O 1
ATOM 641 N N . HIS A 1 83 ? -4.200 -6.620 7.570 1.00 97.88 83 HIS A N 1
ATOM 642 C CA . HIS A 1 83 ? -4.203 -6.622 9.033 1.00 97.88 83 HIS A CA 1
ATOM 643 C C . HIS A 1 83 ? -5.522 -6.069 9.581 1.00 97.88 83 HIS A C 1
ATOM 645 O O . HIS A 1 83 ? -6.194 -6.711 10.394 1.00 97.88 83 HIS A O 1
ATOM 651 N N . LEU A 1 84 ? -5.945 -4.921 9.052 1.00 97.88 84 LEU A N 1
ATOM 652 C CA . LEU A 1 84 ? -7.185 -4.274 9.450 1.00 97.88 84 LEU A CA 1
ATOM 653 C C . LEU A 1 84 ? -8.424 -5.111 9.093 1.00 97.88 84 LEU A C 1
ATOM 655 O O . LEU A 1 84 ? -9.345 -5.216 9.902 1.00 97.88 84 LEU A O 1
ATOM 659 N N . GLU A 1 85 ? -8.441 -5.768 7.928 1.00 98.31 85 GLU A N 1
ATOM 660 C CA . GLU A 1 85 ? -9.525 -6.680 7.529 1.00 98.31 85 GLU A CA 1
ATOM 661 C C . GLU A 1 85 ? -9.648 -7.884 8.471 1.00 98.31 85 GLU A C 1
ATOM 663 O O . GLU A 1 85 ? -10.763 -8.305 8.799 1.00 98.31 85 GLU A O 1
ATOM 668 N N . ARG A 1 86 ? -8.521 -8.424 8.955 1.00 98.12 86 ARG A N 1
ATOM 669 C CA . ARG A 1 86 ? -8.516 -9.497 9.960 1.00 98.12 86 ARG A CA 1
ATOM 670 C C . ARG A 1 86 ? -9.134 -9.023 11.278 1.00 98.12 86 ARG A C 1
ATOM 672 O O . ARG A 1 86 ? -9.998 -9.717 11.818 1.00 98.12 86 ARG A O 1
ATOM 679 N N . GLY A 1 87 ? -8.765 -7.830 11.751 1.00 97.06 87 GLY A N 1
ATOM 680 C CA . GLY A 1 87 ? -9.361 -7.206 12.940 1.00 97.06 87 GLY A CA 1
ATOM 681 C C . GLY A 1 87 ? -10.874 -6.987 12.803 1.00 97.06 87 GLY A C 1
ATOM 682 O O . GLY A 1 87 ? -11.656 -7.435 13.647 1.00 97.06 87 GLY A O 1
ATOM 683 N N . ILE A 1 88 ? -11.302 -6.397 11.681 1.00 98.19 88 ILE A N 1
ATOM 684 C CA . ILE A 1 88 ? -12.717 -6.190 11.327 1.00 98.19 88 ILE A CA 1
ATOM 685 C C . ILE A 1 88 ? -13.478 -7.520 11.309 1.00 98.19 88 ILE A C 1
ATOM 687 O O . ILE A 1 88 ? -14.557 -7.629 11.895 1.00 98.19 88 ILE A O 1
ATOM 691 N N . SER A 1 89 ? -12.915 -8.548 10.672 1.00 98.06 89 SER A N 1
ATOM 692 C CA . SER A 1 89 ? -13.530 -9.873 10.572 1.00 98.06 89 SER A CA 1
ATOM 693 C C . SER A 1 89 ? -13.724 -10.515 11.945 1.00 98.06 89 SER A C 1
ATOM 695 O O . SER A 1 89 ? -14.805 -11.032 12.236 1.00 98.06 89 SER A O 1
ATOM 697 N N . HIS A 1 90 ? -12.715 -10.450 12.819 1.00 97.00 90 HIS A N 1
ATOM 698 C CA . HIS A 1 90 ? -12.816 -10.958 14.188 1.00 97.00 90 HIS A CA 1
ATOM 699 C C . HIS A 1 90 ? -13.892 -10.226 14.995 1.00 97.00 90 HIS A C 1
ATOM 701 O O . HIS A 1 90 ? -14.708 -10.872 15.658 1.00 97.00 90 HIS A O 1
ATOM 707 N N . LEU A 1 91 ? -13.941 -8.895 14.898 1.00 96.81 91 LEU A N 1
ATOM 708 C CA . LEU A 1 91 ? -14.958 -8.089 15.569 1.00 96.81 91 LEU A CA 1
ATOM 709 C C . LEU A 1 91 ? -16.369 -8.433 15.065 1.00 96.81 91 LEU A C 1
ATOM 711 O O . LEU A 1 91 ? -17.275 -8.658 15.866 1.00 96.81 91 LEU A O 1
ATOM 715 N N . MET A 1 92 ? -16.555 -8.574 13.750 1.00 97.56 92 MET A N 1
ATOM 716 C CA . MET A 1 92 ? -17.837 -8.979 13.162 1.00 97.56 92 MET A CA 1
ATOM 717 C C . MET A 1 92 ? -18.290 -10.369 13.625 1.00 97.56 92 MET A C 1
ATOM 719 O O . MET A 1 92 ? -19.476 -10.575 13.893 1.00 97.56 92 MET A O 1
ATOM 723 N N . VAL A 1 93 ? -17.365 -11.327 13.743 1.00 97.75 93 VAL A N 1
ATOM 724 C CA . VAL A 1 93 ? -17.665 -12.659 14.288 1.00 97.75 93 VAL A CA 1
ATOM 725 C C . VAL A 1 93 ? -18.085 -12.564 15.756 1.00 97.75 93 VAL A C 1
ATOM 727 O O . VAL A 1 93 ? -19.073 -13.193 16.135 1.00 97.75 93 VAL A O 1
ATOM 730 N N . ALA A 1 94 ? -17.395 -11.755 16.565 1.00 96.69 94 ALA A N 1
ATOM 731 C CA . ALA A 1 94 ? -17.727 -11.545 17.974 1.00 96.69 94 ALA A CA 1
ATOM 732 C C . ALA A 1 94 ? -19.125 -10.934 18.166 1.00 96.69 94 ALA A C 1
ATOM 734 O O . ALA A 1 94 ? -19.893 -11.420 18.999 1.00 96.69 94 ALA A O 1
ATOM 735 N N . ILE A 1 95 ? -19.476 -9.931 17.353 1.00 95.75 95 ILE A N 1
ATOM 736 C CA . ILE A 1 95 ? -20.813 -9.318 17.329 1.00 95.75 95 ILE A CA 1
ATOM 737 C C . ILE A 1 95 ? -21.862 -10.369 16.958 1.00 95.75 95 ILE A C 1
ATOM 739 O O . ILE A 1 95 ? -22.841 -10.562 17.675 1.00 95.75 95 ILE A O 1
ATOM 743 N N . LYS A 1 96 ? -21.640 -11.117 15.870 1.00 97.06 96 LYS A N 1
ATOM 744 C CA . LYS A 1 96 ? -22.581 -12.144 15.397 1.00 97.06 96 LYS A CA 1
ATOM 745 C C . LYS A 1 96 ? -22.789 -13.272 16.413 1.00 97.06 96 LYS A C 1
ATOM 747 O O . LYS A 1 96 ? -23.880 -13.833 16.493 1.00 97.06 96 LYS A O 1
ATOM 752 N N . ALA A 1 97 ? -21.751 -13.612 17.170 1.00 96.94 97 ALA A N 1
ATOM 753 C CA . ALA A 1 97 ? -21.806 -14.605 18.236 1.00 96.94 97 ALA A CA 1
ATOM 754 C C . ALA A 1 97 ? -22.399 -14.062 19.551 1.00 96.94 97 ALA A C 1
ATOM 756 O O . ALA A 1 97 ? -22.529 -14.831 20.501 1.00 96.94 97 ALA A O 1
ATOM 757 N N . ASN A 1 98 ? -22.767 -12.775 19.615 1.00 95.81 98 ASN A N 1
ATOM 758 C CA . ASN A 1 98 ? -23.214 -12.086 20.829 1.00 95.81 98 ASN A CA 1
ATOM 759 C C . ASN A 1 98 ? -22.242 -12.275 22.005 1.00 95.81 98 ASN A C 1
ATOM 761 O O . ASN A 1 98 ? -22.659 -12.527 23.138 1.00 95.81 98 ASN A O 1
ATOM 765 N N . LEU A 1 99 ? -20.933 -12.182 21.736 1.00 95.88 99 LEU A N 1
ATOM 766 C CA . LEU A 1 99 ? -19.931 -12.200 22.802 1.00 95.88 99 LEU A CA 1
ATOM 767 C C . LEU A 1 99 ? -20.123 -11.001 23.747 1.00 95.88 99 LEU A C 1
ATOM 769 O O . LEU A 1 99 ? -20.705 -9.994 23.334 1.00 95.88 99 LEU A O 1
ATOM 773 N N . PRO A 1 100 ? -19.626 -11.068 24.996 1.00 96.44 100 PRO A N 1
ATOM 774 C CA . PRO A 1 100 ? -19.718 -9.953 25.932 1.00 96.44 100 PRO A CA 1
ATOM 775 C C . PRO A 1 100 ? -19.187 -8.648 25.330 1.00 96.44 100 PRO A C 1
ATOM 777 O O . PRO A 1 100 ? -18.178 -8.651 24.622 1.00 96.44 100 PRO A O 1
ATOM 780 N N . ILE A 1 101 ? -19.843 -7.529 25.647 1.00 93.38 101 ILE A N 1
ATOM 781 C CA . ILE A 1 101 ? -19.485 -6.196 25.129 1.00 93.38 101 ILE A CA 1
ATOM 782 C C . ILE A 1 101 ? -18.022 -5.860 25.448 1.00 93.38 101 ILE A C 1
ATOM 784 O O . ILE A 1 101 ? -17.321 -5.320 24.600 1.00 93.38 101 ILE A O 1
ATOM 788 N N . GLU A 1 102 ? -17.529 -6.259 26.623 1.00 94.00 102 GLU A N 1
ATOM 789 C CA . GLU A 1 102 ? -16.123 -6.097 27.018 1.00 94.00 102 GLU A CA 1
ATOM 790 C C . GLU A 1 102 ? -15.159 -6.785 26.038 1.00 94.00 102 GLU A C 1
ATOM 792 O O . GLU A 1 102 ? -14.147 -6.208 25.648 1.00 94.00 102 GLU A O 1
ATOM 797 N N . THR A 1 103 ? -15.495 -7.995 25.581 1.00 95.19 103 THR A N 1
ATOM 798 C CA . THR A 1 103 ? -14.695 -8.737 24.596 1.00 95.19 103 THR A CA 1
ATOM 799 C C . THR A 1 103 ? -14.736 -8.066 23.225 1.00 95.19 103 THR A C 1
ATOM 801 O O . THR A 1 103 ? -13.708 -7.975 22.556 1.00 95.19 103 THR A O 1
ATOM 804 N N . GLN A 1 104 ? -15.901 -7.565 22.803 1.00 95.81 104 GLN A N 1
ATOM 805 C CA . GLN A 1 104 ? -16.034 -6.828 21.541 1.00 95.81 104 GLN A CA 1
ATOM 806 C C . GLN A 1 104 ? -15.212 -5.531 21.569 1.00 95.81 104 GLN A C 1
ATOM 808 O O . GLN A 1 104 ? -14.459 -5.258 20.636 1.00 95.81 104 GLN A O 1
ATOM 813 N N . ALA A 1 105 ? -15.291 -4.776 22.668 1.00 94.44 105 ALA A N 1
ATOM 814 C CA . ALA A 1 105 ? -14.515 -3.558 22.872 1.00 94.44 105 ALA A CA 1
ATOM 815 C C . ALA A 1 105 ? -13.009 -3.843 22.859 1.00 94.44 105 ALA A C 1
ATOM 817 O O . ALA A 1 105 ? -12.255 -3.132 22.201 1.00 94.44 105 ALA A O 1
ATOM 818 N N . GLN A 1 106 ? -12.565 -4.920 23.511 1.00 95.19 106 GLN A N 1
ATOM 819 C CA . GLN A 1 106 ? -11.158 -5.316 23.499 1.00 95.19 106 GLN A CA 1
ATOM 820 C C . GLN A 1 106 ? -10.656 -5.646 22.084 1.00 95.19 106 GLN A C 1
ATOM 822 O O . GLN A 1 106 ? -9.553 -5.239 21.723 1.00 95.19 106 GLN A O 1
ATOM 827 N N . LEU A 1 107 ? -11.454 -6.346 21.270 1.00 96.38 107 LEU A N 1
ATOM 828 C CA . LEU A 1 107 ? -11.108 -6.634 19.873 1.00 96.38 107 LEU A CA 1
ATOM 829 C C . LEU A 1 107 ? -11.036 -5.358 19.023 1.00 96.38 107 LEU A C 1
ATOM 831 O O . LEU A 1 107 ? -10.110 -5.213 18.224 1.00 96.38 107 LEU A O 1
ATOM 835 N N . ALA A 1 108 ? -11.973 -4.426 19.214 1.00 96.25 108 ALA A N 1
ATOM 836 C CA . ALA A 1 108 ? -11.965 -3.137 18.526 1.00 96.25 108 ALA A CA 1
ATOM 837 C C . ALA A 1 108 ? -10.729 -2.302 18.900 1.00 96.25 108 ALA A C 1
ATOM 839 O O . ALA A 1 108 ? -10.014 -1.838 18.015 1.00 96.25 108 ALA A O 1
ATOM 840 N N . ILE A 1 109 ? -10.424 -2.184 20.198 1.00 96.00 109 ILE A N 1
ATOM 841 C CA . ILE A 1 109 ? -9.244 -1.463 20.700 1.00 96.00 109 ILE A CA 1
ATOM 842 C C . ILE A 1 109 ? -7.959 -2.102 20.175 1.00 96.00 109 ILE A C 1
ATOM 844 O O . ILE A 1 109 ? -7.097 -1.391 19.673 1.00 96.00 109 ILE A O 1
ATOM 848 N N . SER A 1 110 ? -7.848 -3.433 20.222 1.00 96.81 110 SER A N 1
ATOM 849 C CA . SER A 1 110 ? -6.679 -4.140 19.690 1.00 96.81 110 SER A CA 1
ATOM 850 C C . SER A 1 110 ? -6.492 -3.900 18.191 1.00 96.81 110 SER A C 1
ATOM 852 O O . SER A 1 110 ? -5.359 -3.762 17.744 1.00 96.81 110 SER A O 1
ATOM 854 N N . SER A 1 111 ? -7.585 -3.842 17.422 1.00 97.69 111 SER A N 1
ATOM 855 C CA . SER A 1 111 ? -7.531 -3.574 15.979 1.00 97.69 111 SER A CA 1
ATOM 856 C C . SER A 1 111 ? -7.098 -2.133 15.689 1.00 97.69 111 SER A C 1
ATOM 858 O O . SER A 1 111 ? -6.321 -1.898 14.769 1.00 97.69 111 SER A O 1
ATOM 860 N N . LEU A 1 112 ? -7.565 -1.168 16.490 1.00 97.94 112 LEU A N 1
ATOM 861 C CA . LEU A 1 112 ? -7.134 0.231 16.404 1.00 97.94 112 LEU A CA 1
ATOM 862 C C . LEU A 1 112 ? -5.663 0.393 16.801 1.00 97.94 112 LEU A C 1
ATOM 864 O O . LEU A 1 112 ? -4.933 1.093 16.109 1.00 97.94 112 LEU A O 1
ATOM 868 N N . ASP A 1 113 ? -5.216 -0.267 17.871 1.00 97.75 113 ASP A N 1
ATOM 869 C CA . ASP A 1 113 ? -3.820 -0.230 18.322 1.00 97.75 113 ASP A CA 1
ATOM 870 C C . ASP A 1 113 ? -2.868 -0.798 17.261 1.00 97.75 113 ASP A C 1
ATOM 872 O O . ASP A 1 113 ? -1.859 -0.167 16.943 1.00 97.75 113 ASP A O 1
ATOM 876 N N . GLU A 1 114 ? -3.208 -1.944 16.662 1.00 98.00 114 GLU A N 1
ATOM 877 C CA . GLU A 1 114 ? -2.433 -2.527 15.559 1.00 98.00 114 GLU A CA 1
ATOM 878 C C . GLU A 1 114 ? -2.402 -1.583 14.349 1.00 98.00 114 GLU A C 1
ATOM 880 O O . GLU A 1 114 ? -1.327 -1.292 13.830 1.00 98.00 114 GLU A O 1
ATOM 885 N N . PHE A 1 115 ? -3.547 -1.007 13.965 1.00 98.38 115 PHE A N 1
ATOM 886 C CA . PHE A 1 115 ? -3.626 -0.052 12.858 1.00 98.38 115 PHE A CA 1
ATOM 887 C C . PHE A 1 115 ? -2.803 1.225 13.094 1.00 98.38 115 PHE A C 1
ATOM 889 O O . PHE A 1 115 ? -2.122 1.703 12.188 1.00 98.38 115 PHE A O 1
ATOM 896 N N . ILE A 1 116 ? -2.826 1.776 14.312 1.00 98.31 116 ILE A N 1
ATOM 897 C CA . ILE A 1 116 ? -2.029 2.953 14.691 1.00 98.31 116 ILE A CA 1
ATOM 898 C C . ILE A 1 116 ? -0.533 2.645 14.577 1.00 98.31 116 ILE A C 1
ATOM 900 O O . ILE A 1 116 ? 0.225 3.479 14.073 1.00 98.31 116 ILE A O 1
ATOM 904 N N . MET A 1 117 ? -0.103 1.461 15.028 1.00 97.88 117 MET A N 1
ATOM 905 C CA . MET A 1 117 ? 1.285 1.016 14.881 1.00 97.88 117 MET A CA 1
ATOM 906 C C . MET A 1 117 ? 1.665 0.856 13.410 1.00 97.88 117 MET A C 1
ATOM 908 O O . MET A 1 117 ? 2.715 1.344 12.992 1.00 97.88 117 MET A O 1
ATOM 912 N N . ASP A 1 118 ? 0.793 0.229 12.626 1.00 97.75 118 ASP A N 1
ATOM 913 C CA . ASP A 1 118 ? 0.996 -0.018 11.205 1.00 97.75 118 ASP A CA 1
ATOM 914 C C . ASP A 1 118 ? 1.133 1.287 10.401 1.00 97.75 118 ASP A C 1
ATOM 916 O O . ASP A 1 118 ? 2.070 1.431 9.614 1.00 97.75 118 ASP A O 1
ATOM 920 N N . CYS A 1 119 ? 0.284 2.286 10.664 1.00 97.50 119 CYS A N 1
ATOM 921 C CA . CYS A 1 119 ? 0.373 3.619 10.053 1.00 97.50 119 CYS A CA 1
ATOM 922 C C . CYS A 1 119 ? 1.643 4.394 10.434 1.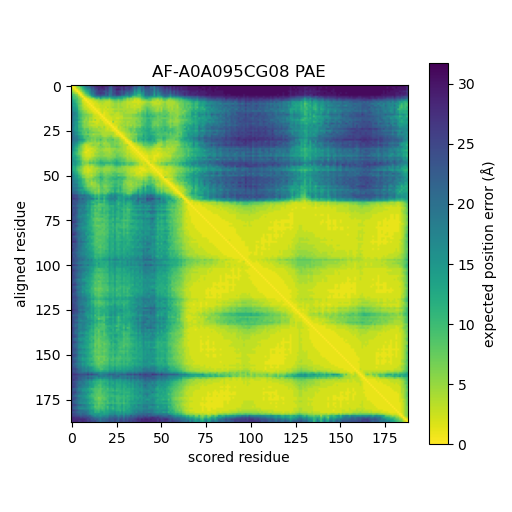00 97.50 119 CYS A C 1
ATOM 924 O O . CYS A 1 119 ? 1.988 5.373 9.773 1.00 97.50 119 CYS A O 1
ATOM 926 N N . ASN A 1 120 ? 2.339 3.991 11.500 1.00 96.12 120 ASN A N 1
ATOM 927 C CA . ASN A 1 120 ? 3.579 4.626 11.934 1.00 96.12 120 ASN A CA 1
ATOM 928 C C . ASN A 1 120 ? 4.828 4.017 11.274 1.00 96.12 120 ASN A C 1
ATOM 930 O O . ASN A 1 120 ? 5.936 4.522 11.472 1.00 96.12 120 ASN A O 1
ATOM 934 N N . HIS A 1 121 ? 4.680 2.937 10.501 1.00 95.25 121 HIS A N 1
ATOM 935 C CA . HIS A 1 121 ? 5.787 2.387 9.731 1.00 95.25 121 HIS A CA 1
ATOM 936 C C . HIS A 1 121 ? 6.144 3.309 8.555 1.00 95.25 121 HIS A C 1
ATOM 938 O O . HIS A 1 121 ? 5.269 3.669 7.765 1.00 95.25 121 HIS A O 1
ATOM 944 N N . PRO A 1 122 ? 7.428 3.683 8.398 1.00 94.88 122 PRO A N 1
ATOM 945 C CA . PRO A 1 122 ? 7.843 4.530 7.292 1.00 94.88 122 PRO A CA 1
ATOM 946 C C . PRO A 1 122 ? 7.707 3.785 5.962 1.00 94.88 122 PRO A C 1
ATOM 948 O O . PRO A 1 122 ? 7.985 2.586 5.875 1.00 94.88 122 PRO A O 1
ATOM 951 N N . LEU A 1 123 ? 7.337 4.518 4.910 1.00 95.44 123 LEU A N 1
ATOM 952 C CA . LEU A 1 123 ? 7.407 3.994 3.550 1.00 95.44 123 LEU A CA 1
ATOM 953 C C . LEU A 1 123 ? 8.870 3.687 3.175 1.00 95.44 123 LEU A C 1
ATOM 955 O O . LEU A 1 123 ? 9.780 4.375 3.657 1.00 95.44 123 LEU A O 1
ATOM 959 N N . PRO A 1 124 ? 9.113 2.698 2.297 1.00 94.00 124 PRO A N 1
ATOM 960 C CA . PRO A 1 124 ? 10.447 2.422 1.777 1.00 94.00 124 PRO A CA 1
ATOM 961 C C . PRO A 1 124 ? 11.089 3.670 1.176 1.00 94.00 124 PRO A C 1
ATOM 963 O O . PRO A 1 124 ? 10.446 4.445 0.462 1.00 94.00 124 PRO A O 1
ATOM 966 N N . GLN A 1 125 ? 12.365 3.868 1.492 1.00 91.62 125 GLN A N 1
ATOM 967 C CA . GLN A 1 125 ? 13.146 4.962 0.934 1.00 91.62 125 GLN A CA 1
ATOM 968 C C . GLN A 1 125 ? 13.700 4.559 -0.429 1.00 91.62 125 GLN A C 1
ATOM 970 O O . GLN A 1 125 ? 13.843 3.378 -0.731 1.00 91.62 125 GLN A O 1
ATOM 975 N N . TRP A 1 126 ? 13.984 5.563 -1.250 1.00 93.19 126 TRP A N 1
ATOM 976 C CA . TRP A 1 126 ? 14.722 5.363 -2.486 1.00 93.19 126 TRP A CA 1
ATOM 977 C C . TRP A 1 126 ? 16.203 5.149 -2.177 1.00 93.19 126 TRP A C 1
ATOM 979 O O . TRP A 1 126 ? 16.764 5.856 -1.334 1.00 93.19 126 TRP A O 1
ATOM 989 N N . GLU A 1 127 ? 16.814 4.205 -2.881 1.00 90.56 127 GLU A N 1
ATOM 990 C CA . GLU A 1 127 ? 18.235 3.882 -2.810 1.00 90.56 127 GLU A CA 1
ATOM 991 C C . GLU A 1 127 ? 18.919 4.198 -4.155 1.00 90.56 127 GLU A C 1
ATOM 993 O O . GLU A 1 127 ? 18.264 4.113 -5.196 1.00 90.56 127 GLU A O 1
ATOM 998 N N . PRO A 1 128 ? 20.217 4.562 -4.176 1.00 88.12 128 PRO A N 1
ATOM 999 C CA . PRO A 1 128 ? 20.951 4.884 -5.407 1.00 88.12 128 PRO A CA 1
ATOM 1000 C C . PRO A 1 128 ? 20.949 3.789 -6.482 1.00 88.12 128 PRO A C 1
ATOM 1002 O O . PRO A 1 128 ? 21.161 4.087 -7.655 1.00 88.12 128 PRO A O 1
ATOM 1005 N N . GLU A 1 129 ? 20.750 2.538 -6.077 1.00 87.81 129 GLU A N 1
ATOM 1006 C CA . GLU A 1 129 ? 20.631 1.363 -6.936 1.00 87.81 129 GLU A CA 1
ATOM 1007 C C . GLU A 1 129 ? 19.269 1.278 -7.644 1.00 87.81 129 GLU A C 1
ATOM 1009 O O . GLU A 1 129 ? 19.156 0.620 -8.680 1.00 87.81 129 GLU A O 1
ATOM 1014 N N . ASN A 1 130 ? 18.244 1.955 -7.114 1.00 88.44 130 ASN A N 1
ATOM 1015 C CA . ASN A 1 130 ? 16.935 2.038 -7.744 1.00 88.44 130 ASN A CA 1
ATOM 1016 C C . ASN A 1 130 ? 16.965 2.972 -8.960 1.00 88.44 130 ASN A C 1
ATOM 1018 O O . ASN A 1 130 ? 17.830 3.840 -9.107 1.00 88.44 130 ASN A O 1
ATOM 1022 N N . ILE A 1 131 ? 15.936 2.878 -9.801 1.00 87.25 131 ILE A N 1
ATOM 1023 C CA . ILE A 1 131 ? 15.742 3.883 -10.850 1.00 87.25 131 ILE A CA 1
ATOM 1024 C C . ILE A 1 131 ? 15.570 5.293 -10.276 1.00 87.25 131 ILE A C 1
ATOM 1026 O O . ILE A 1 131 ? 15.029 5.440 -9.175 1.00 87.25 131 ILE A O 1
ATOM 1030 N N . PRO A 1 132 ? 15.967 6.348 -11.012 1.00 87.75 132 PRO A N 1
ATOM 1031 C CA . PRO A 1 132 ? 15.744 7.722 -10.582 1.00 87.75 132 PRO A CA 1
ATOM 1032 C C . PRO A 1 132 ? 14.270 7.981 -10.255 1.00 87.75 132 PRO A C 1
ATOM 1034 O O . PRO A 1 132 ? 13.380 7.637 -11.036 1.00 87.75 132 PRO A O 1
ATOM 1037 N N . GLN A 1 133 ? 14.011 8.621 -9.112 1.00 89.88 133 GLN A N 1
ATOM 1038 C CA . GLN A 1 133 ? 12.657 9.050 -8.770 1.00 89.88 133 GLN A CA 1
ATOM 1039 C C . GLN A 1 133 ? 12.181 10.116 -9.754 1.00 89.88 133 GLN A C 1
ATOM 1041 O O . GLN A 1 133 ? 12.876 11.106 -9.994 1.00 89.88 133 GLN A O 1
ATOM 1046 N N . ASN A 1 134 ? 10.976 9.942 -10.287 1.00 89.06 134 ASN A N 1
ATOM 1047 C CA . ASN A 1 134 ? 10.313 10.982 -11.062 1.00 89.06 134 ASN A CA 1
ATOM 1048 C C . ASN A 1 134 ? 9.467 11.896 -10.148 1.00 89.06 134 ASN A C 1
ATOM 1050 O O . ASN A 1 134 ? 9.282 11.636 -8.958 1.00 89.06 134 ASN A O 1
ATOM 1054 N N . GLU A 1 135 ? 8.930 12.987 -10.698 1.00 91.62 135 GLU A N 1
ATOM 1055 C CA . GLU A 1 135 ? 8.092 13.919 -9.926 1.00 91.62 135 GLU A CA 1
ATOM 1056 C C . GLU A 1 135 ? 6.839 13.246 -9.346 1.00 91.62 135 GLU A C 1
ATOM 1058 O O . GLU A 1 135 ? 6.396 13.594 -8.251 1.00 91.62 135 GLU A O 1
ATOM 1063 N N . MET A 1 136 ? 6.270 12.269 -10.057 1.00 90.12 136 MET A N 1
ATOM 1064 C CA . MET A 1 136 ? 5.107 11.520 -9.587 1.00 90.12 136 MET A CA 1
ATOM 1065 C C . MET A 1 136 ? 5.452 10.670 -8.361 1.00 90.12 136 MET A C 1
ATOM 1067 O O . MET A 1 136 ? 4.679 10.656 -7.411 1.00 90.12 136 MET A O 1
ATOM 1071 N N . ASP A 1 137 ? 6.620 10.027 -8.335 1.00 92.00 137 ASP A N 1
ATOM 1072 C CA . ASP A 1 137 ? 7.103 9.240 -7.199 1.00 92.00 137 ASP A CA 1
ATOM 1073 C C . ASP A 1 137 ? 7.204 10.099 -5.939 1.00 92.00 137 ASP A C 1
ATOM 1075 O O . ASP A 1 137 ? 6.752 9.701 -4.864 1.00 92.00 137 ASP A O 1
ATOM 1079 N N . ILE A 1 138 ? 7.760 11.306 -6.083 1.00 92.62 138 ILE A N 1
ATOM 1080 C CA . ILE A 1 138 ? 7.928 12.262 -4.985 1.00 92.62 138 ILE A CA 1
ATOM 1081 C C . ILE A 1 138 ? 6.558 12.707 -4.458 1.00 92.62 138 ILE A C 1
ATOM 1083 O O . ILE A 1 138 ? 6.309 12.661 -3.249 1.00 92.62 138 ILE A O 1
ATOM 1087 N N . HIS A 1 139 ? 5.650 13.111 -5.351 1.00 93.81 139 HIS A N 1
ATOM 1088 C CA . HIS A 1 139 ? 4.315 13.565 -4.966 1.00 93.81 139 HIS A CA 1
ATOM 1089 C C . HIS A 1 139 ? 3.467 12.444 -4.359 1.00 93.81 139 HIS A C 1
ATOM 1091 O O . HIS A 1 139 ? 2.824 12.653 -3.329 1.00 93.81 139 HIS A O 1
ATOM 1097 N N . LEU A 1 140 ? 3.482 11.253 -4.958 1.00 94.06 140 LEU A N 1
ATOM 1098 C CA . LEU A 1 140 ? 2.717 10.101 -4.492 1.00 94.06 140 LEU A CA 1
ATOM 1099 C C . LEU A 1 140 ? 3.219 9.614 -3.132 1.00 94.06 140 LEU A C 1
ATOM 1101 O O . LEU A 1 140 ? 2.412 9.292 -2.260 1.00 94.06 140 LEU A O 1
ATOM 1105 N N . ARG A 1 141 ? 4.539 9.603 -2.919 1.00 94.50 141 ARG A N 1
ATOM 1106 C CA . ARG A 1 141 ? 5.124 9.298 -1.612 1.00 94.50 141 ARG A CA 1
ATOM 1107 C C . ARG A 1 141 ? 4.641 10.282 -0.553 1.00 94.50 141 ARG A C 1
ATOM 1109 O O . ARG A 1 141 ? 4.126 9.846 0.472 1.00 94.50 141 ARG A O 1
ATOM 1116 N N . LYS A 1 142 ? 4.758 11.585 -0.820 1.00 95.50 142 LYS A N 1
ATOM 1117 C CA . LYS A 1 142 ? 4.313 12.625 0.113 1.00 95.50 142 LYS A CA 1
ATOM 1118 C C . LYS A 1 142 ? 2.824 12.491 0.437 1.00 95.50 142 LYS A C 1
ATOM 1120 O O . LYS A 1 142 ? 2.453 12.506 1.603 1.00 95.50 142 LYS A O 1
ATOM 1125 N N . LEU A 1 143 ? 1.984 12.285 -0.580 1.00 96.06 143 LEU A N 1
ATOM 1126 C CA . LEU A 1 143 ? 0.552 12.048 -0.397 1.00 96.06 143 LEU A CA 1
ATOM 1127 C C . LEU A 1 143 ? 0.293 10.860 0.538 1.00 96.06 143 LEU A C 1
ATOM 1129 O O . LEU A 1 143 ? -0.522 10.966 1.448 1.00 96.06 143 LEU A O 1
ATOM 1133 N N . ARG A 1 144 ? 0.981 9.733 0.327 1.00 96.56 144 ARG A N 1
ATOM 1134 C CA . ARG A 1 144 ? 0.830 8.537 1.166 1.00 96.56 144 ARG A CA 1
ATOM 1135 C C . ARG A 1 144 ? 1.276 8.793 2.606 1.00 96.56 144 ARG A C 1
ATOM 1137 O O . ARG A 1 144 ? 0.563 8.399 3.520 1.00 96.56 144 ARG A O 1
ATOM 1144 N N . GLU A 1 145 ? 2.404 9.467 2.815 1.00 97.06 145 GLU A N 1
ATOM 1145 C CA . GLU A 1 145 ? 2.893 9.829 4.156 1.00 97.06 145 GLU A CA 1
ATOM 1146 C C . GLU A 1 145 ? 1.909 10.762 4.882 1.00 97.06 145 GLU A C 1
ATOM 1148 O O . GLU A 1 145 ? 1.550 10.508 6.034 1.00 97.06 145 GLU A O 1
ATOM 1153 N N . ASP A 1 146 ? 1.407 11.795 4.203 1.00 97.44 146 ASP A N 1
ATOM 1154 C CA . ASP A 1 146 ? 0.429 12.734 4.763 1.00 97.44 146 ASP A CA 1
ATOM 1155 C C . ASP A 1 146 ? -0.891 12.020 5.123 1.00 97.44 146 ASP A C 1
ATOM 1157 O O . ASP A 1 146 ? -1.460 12.237 6.198 1.00 97.44 146 ASP A O 1
ATOM 1161 N N . GLN A 1 147 ? -1.367 11.116 4.260 1.00 97.38 147 GLN A N 1
ATOM 1162 C CA . GLN A 1 147 ? -2.600 10.357 4.492 1.00 97.38 147 GLN A CA 1
ATOM 1163 C C . GLN A 1 147 ? -2.454 9.313 5.605 1.00 97.38 147 GLN A C 1
ATOM 1165 O O . GLN A 1 147 ? -3.359 9.185 6.425 1.00 97.38 147 GLN A O 1
ATOM 1170 N N . LEU A 1 148 ? -1.315 8.620 5.703 1.00 98.12 148 LEU A N 1
ATOM 1171 C CA . LEU A 1 148 ? -1.036 7.702 6.814 1.00 98.12 148 LEU A CA 1
ATOM 1172 C C . LEU A 1 148 ? -0.987 8.441 8.157 1.00 98.12 148 LEU A C 1
ATOM 1174 O O . LEU A 1 148 ? -1.568 7.973 9.135 1.00 98.12 148 LEU A O 1
ATOM 1178 N N . ASN A 1 149 ? -0.367 9.625 8.203 1.00 98.12 149 ASN A N 1
ATOM 1179 C CA . ASN A 1 149 ? -0.377 10.467 9.402 1.00 98.12 149 ASN A CA 1
ATOM 1180 C C . ASN A 1 149 ? -1.800 10.906 9.779 1.00 98.12 149 ASN A C 1
ATOM 1182 O O . ASN A 1 149 ? -2.180 10.803 10.945 1.00 98.12 149 ASN A O 1
ATOM 1186 N N . THR A 1 150 ? -2.598 11.328 8.795 1.00 98.19 150 THR A N 1
ATOM 1187 C CA . THR A 1 150 ? -4.001 11.722 9.005 1.00 98.19 150 THR A CA 1
ATOM 1188 C C . THR A 1 150 ? -4.832 10.560 9.556 1.00 98.19 150 THR A C 1
ATOM 1190 O O . THR A 1 150 ? -5.532 10.715 10.555 1.00 98.19 150 THR A O 1
ATOM 1193 N N . LEU A 1 151 ? -4.720 9.374 8.949 1.00 98.25 151 LEU A N 1
ATOM 1194 C CA . LEU A 1 151 ? -5.420 8.166 9.394 1.00 98.25 151 LEU A CA 1
ATOM 1195 C C . LEU A 1 151 ? -4.987 7.735 10.797 1.00 98.25 151 LEU A C 1
ATOM 1197 O O . LEU A 1 151 ? -5.823 7.313 11.593 1.00 98.25 151 LEU A O 1
ATOM 1201 N N . ARG A 1 152 ? -3.698 7.872 11.129 1.00 98.25 152 ARG A N 1
ATOM 1202 C CA . ARG A 1 152 ? -3.187 7.594 12.476 1.00 98.25 152 ARG A CA 1
ATOM 1203 C C . ARG A 1 152 ? -3.847 8.499 13.514 1.00 98.25 152 ARG A C 1
ATOM 1205 O O . ARG A 1 152 ? -4.296 8.010 14.545 1.00 98.25 152 ARG A O 1
ATOM 1212 N N . GLU A 1 153 ? -3.912 9.803 13.255 1.00 98.25 153 GLU A N 1
ATOM 1213 C CA . GLU A 1 153 ? -4.548 10.765 14.165 1.00 98.25 153 GLU A CA 1
ATOM 1214 C C . GLU A 1 153 ? -6.048 10.490 14.326 1.00 98.25 153 GLU A C 1
ATOM 1216 O O . GLU A 1 153 ? -6.558 10.489 15.448 1.00 98.25 153 GLU A O 1
ATOM 1221 N N . GLN A 1 154 ? -6.739 10.174 13.228 1.00 97.69 154 GLN A N 1
ATOM 1222 C CA . GLN A 1 154 ? -8.143 9.763 13.259 1.00 97.69 154 GLN A CA 1
ATOM 1223 C C . GLN A 1 154 ? -8.345 8.497 14.095 1.00 97.69 154 GLN A C 1
ATOM 1225 O O . GLN A 1 154 ? -9.215 8.475 14.961 1.00 97.69 154 GLN A O 1
ATOM 1230 N N . ALA A 1 155 ? -7.511 7.473 13.904 1.00 97.69 155 ALA A N 1
ATOM 1231 C CA . ALA A 1 155 ? -7.594 6.228 14.658 1.00 97.69 155 ALA A CA 1
ATOM 1232 C C . ALA A 1 155 ? -7.318 6.421 16.157 1.00 97.69 155 ALA A C 1
ATOM 1234 O O . ALA A 1 155 ? -8.017 5.824 16.976 1.00 97.69 155 ALA A O 1
ATOM 1235 N N . ILE A 1 156 ? -6.359 7.280 16.528 1.00 97.88 156 ILE A N 1
ATOM 1236 C CA . ILE A 1 156 ? -6.108 7.655 17.931 1.00 97.88 156 ILE A CA 1
ATOM 1237 C C . ILE A 1 156 ? -7.359 8.305 18.531 1.00 97.88 156 ILE A C 1
ATOM 1239 O O . ILE A 1 156 ? -7.821 7.884 19.589 1.00 97.88 156 ILE A O 1
ATOM 1243 N N . ASN A 1 157 ? -7.956 9.274 17.834 1.00 96.69 157 ASN A N 1
ATOM 1244 C CA . ASN A 1 157 ? -9.178 9.920 18.301 1.00 96.69 157 ASN A CA 1
ATOM 1245 C C . ASN A 1 157 ? -10.341 8.921 18.426 1.00 96.69 157 ASN A C 1
ATOM 1247 O O . ASN A 1 157 ? -11.042 8.909 19.435 1.00 96.69 157 ASN A O 1
ATOM 1251 N N . THR A 1 158 ? -10.532 8.044 17.441 1.00 95.62 158 THR A N 1
ATOM 1252 C CA . THR A 1 158 ? -11.565 6.996 17.454 1.00 95.62 158 THR A CA 1
ATOM 1253 C C . THR A 1 158 ? -11.389 6.054 18.639 1.00 95.62 158 THR A C 1
ATOM 1255 O O . THR A 1 158 ? -12.356 5.735 19.326 1.00 95.62 158 THR A O 1
ATOM 1258 N N . ARG A 1 159 ? -10.147 5.673 18.948 1.00 94.62 159 ARG A N 1
ATOM 1259 C CA . ARG A 1 159 ? -9.811 4.847 20.111 1.00 94.62 159 ARG A CA 1
ATOM 1260 C C . ARG A 1 159 ? -10.178 5.507 21.444 1.00 94.62 159 ARG A C 1
ATOM 1262 O O . ARG A 1 159 ? -10.530 4.802 22.384 1.00 94.62 159 ARG A O 1
ATOM 1269 N N . GLU A 1 160 ? -10.068 6.829 21.545 1.00 93.12 160 GLU A N 1
ATOM 1270 C CA . GLU A 1 160 ? -10.345 7.581 22.777 1.00 93.12 160 GLU A CA 1
ATOM 1271 C C . GLU A 1 160 ? -11.819 7.980 22.933 1.00 93.12 160 GLU A C 1
ATOM 1273 O O . GLU A 1 160 ? -12.300 8.122 24.057 1.00 93.12 160 GLU A O 1
ATOM 1278 N N . THR A 1 161 ? -12.531 8.181 21.820 1.00 90.75 161 THR A N 1
ATOM 1279 C CA . THR A 1 161 ? -13.850 8.835 21.815 1.00 90.75 161 THR A CA 1
ATOM 1280 C C . THR A 1 161 ? -15.020 7.914 21.493 1.00 90.75 161 THR A C 1
ATOM 1282 O O . THR A 1 161 ? -16.143 8.220 21.895 1.00 90.75 161 THR A O 1
ATOM 1285 N N . VAL A 1 162 ? -14.806 6.797 20.791 1.00 85.88 162 VAL A N 1
ATOM 1286 C CA . VAL A 1 162 ? -15.916 5.940 20.364 1.00 85.88 162 VAL A CA 1
ATOM 1287 C C . VAL A 1 162 ? -16.439 5.092 21.519 1.00 85.88 162 VAL A C 1
ATOM 1289 O O . VAL A 1 162 ? -15.722 4.281 22.101 1.00 85.88 162 VAL A O 1
ATOM 1292 N N . SER A 1 163 ? -17.728 5.261 21.822 1.00 86.31 163 SER A N 1
ATOM 1293 C CA . SER A 1 163 ? -18.442 4.488 22.844 1.00 86.31 163 SER A CA 1
ATOM 1294 C C . SER A 1 163 ? -19.208 3.287 22.289 1.00 86.31 163 SER A C 1
ATOM 1296 O O . SER A 1 163 ? -19.479 2.346 23.034 1.00 86.31 163 SER A O 1
ATOM 1298 N N . GLU A 1 164 ? -19.583 3.311 21.007 1.00 93.06 164 GLU A N 1
ATOM 1299 C CA . GLU A 1 164 ? -20.405 2.275 20.376 1.00 93.06 164 GLU A CA 1
ATOM 1300 C C . GLU A 1 164 ? -19.585 1.399 19.419 1.00 93.06 164 GLU A C 1
ATOM 1302 O O . GLU A 1 164 ? -18.811 1.884 18.595 1.00 93.06 164 GLU A O 1
ATOM 1307 N N . ILE A 1 165 ? -19.771 0.078 19.508 1.00 93.38 165 ILE A N 1
ATOM 1308 C CA . ILE A 1 165 ? -19.025 -0.894 18.690 1.00 93.38 165 ILE A CA 1
ATOM 1309 C C . ILE A 1 165 ? -19.342 -0.744 17.196 1.00 93.38 165 ILE A C 1
ATOM 1311 O O . ILE A 1 165 ? -18.452 -0.921 16.363 1.00 93.38 165 ILE A O 1
ATOM 1315 N N . ASP A 1 166 ? -20.581 -0.394 16.852 1.00 93.25 166 ASP A N 1
ATOM 1316 C CA . ASP A 1 166 ? -20.996 -0.213 15.458 1.00 93.25 166 ASP A CA 1
ATOM 1317 C C . ASP A 1 166 ? -20.304 0.994 14.806 1.00 93.25 166 ASP A C 1
ATOM 1319 O O . ASP A 1 166 ? -19.880 0.910 13.648 1.00 93.25 166 ASP A O 1
ATOM 1323 N N . ASP A 1 167 ? -20.106 2.078 15.561 1.00 94.38 167 ASP A N 1
ATOM 1324 C CA . ASP A 1 167 ? -19.348 3.247 15.108 1.00 94.38 167 ASP A CA 1
ATOM 1325 C C . ASP A 1 167 ? -17.866 2.904 14.924 1.00 94.38 167 ASP A C 1
ATOM 1327 O O . ASP A 1 167 ? -17.287 3.215 13.882 1.00 94.38 167 ASP A O 1
ATOM 1331 N N . ALA A 1 168 ? -17.266 2.173 15.872 1.00 94.31 168 ALA A N 1
ATOM 1332 C CA . ALA A 1 168 ? -15.879 1.718 15.750 1.00 94.31 168 ALA A CA 1
ATOM 1333 C C . ALA A 1 168 ? -15.693 0.835 14.506 1.00 94.31 168 ALA A C 1
ATOM 1335 O O . ALA A 1 168 ? -14.741 1.003 13.743 1.00 94.31 168 ALA A O 1
ATOM 1336 N N . LEU A 1 169 ? -16.628 -0.086 14.260 1.00 96.19 169 LEU A N 1
ATOM 1337 C CA . LEU A 1 169 ? -16.606 -0.961 13.091 1.00 96.19 169 LEU A CA 1
ATOM 1338 C C . LEU A 1 169 ? -16.731 -0.173 11.779 1.00 96.19 169 LEU A C 1
ATOM 1340 O O . LEU A 1 169 ? -16.096 -0.530 10.783 1.00 96.19 169 LEU A O 1
ATOM 1344 N N . LYS A 1 170 ? -17.553 0.878 11.758 1.00 96.62 170 LYS A N 1
ATOM 1345 C CA . LYS A 1 170 ? -17.713 1.758 10.597 1.00 96.62 170 LYS A CA 1
ATOM 1346 C C . LYS A 1 170 ? -16.430 2.538 10.304 1.00 96.62 170 LYS A C 1
ATOM 1348 O O . LYS A 1 170 ? -16.005 2.564 9.150 1.00 96.62 170 LYS A O 1
ATOM 1353 N N . GLU A 1 171 ? -15.801 3.108 11.327 1.00 97.62 171 GLU A N 1
ATOM 1354 C CA . GLU A 1 171 ? -14.526 3.823 11.196 1.00 97.62 171 GLU A CA 1
ATOM 1355 C C . GLU A 1 171 ? -13.408 2.898 10.697 1.00 97.62 171 GLU A C 1
ATOM 1357 O O . GLU A 1 171 ? -12.754 3.207 9.704 1.00 97.62 171 GLU A O 1
ATOM 1362 N N . LEU A 1 172 ? -13.258 1.702 11.281 1.00 97.44 172 LEU A N 1
ATOM 1363 C CA . LEU A 1 172 ? -12.270 0.710 10.832 1.00 97.44 172 LEU A CA 1
ATOM 1364 C C . LEU A 1 172 ? -12.439 0.359 9.343 1.00 97.44 172 LEU A C 1
ATOM 1366 O O . LEU A 1 172 ? -11.460 0.283 8.598 1.00 97.44 172 LEU A O 1
ATOM 1370 N N . LYS A 1 173 ? -13.682 0.183 8.876 1.00 97.94 173 LYS A N 1
ATOM 1371 C CA . LYS A 1 173 ? -13.969 -0.072 7.454 1.00 97.94 173 LYS A CA 1
ATOM 1372 C C . LYS A 1 173 ? -13.596 1.117 6.566 1.00 97.94 173 LYS A C 1
ATOM 1374 O O . LYS A 1 173 ? -13.020 0.905 5.501 1.00 97.94 173 LYS A O 1
ATOM 1379 N N . SER A 1 174 ? -13.884 2.337 7.017 1.00 98.12 174 SER A N 1
ATOM 1380 C CA . SER A 1 174 ? -13.520 3.580 6.322 1.00 98.12 174 SER A CA 1
ATOM 1381 C C . SER A 1 174 ? -11.999 3.729 6.178 1.00 98.12 174 SER A C 1
ATOM 1383 O O . SER A 1 174 ? -11.488 4.016 5.090 1.00 98.12 174 SER A O 1
ATOM 1385 N N . TYR A 1 175 ? -11.246 3.448 7.246 1.00 98.31 175 TYR A N 1
ATOM 1386 C CA . TYR A 1 175 ? -9.782 3.475 7.212 1.00 98.31 175 TYR A CA 1
ATOM 1387 C C . TYR A 1 175 ? -9.229 2.446 6.234 1.00 98.31 175 TYR A C 1
ATOM 1389 O O . TYR A 1 175 ? -8.373 2.776 5.413 1.00 98.31 175 TYR A O 1
ATOM 1397 N N . ARG A 1 176 ? -9.767 1.220 6.250 1.00 98.19 176 ARG A N 1
ATOM 1398 C CA . ARG A 1 176 ? -9.365 0.172 5.307 1.00 98.19 176 ARG A CA 1
ATOM 1399 C C . ARG A 1 176 ? -9.581 0.591 3.856 1.00 98.19 176 ARG A C 1
ATOM 1401 O O . ARG A 1 176 ? -8.688 0.404 3.035 1.00 98.19 176 ARG A O 1
ATOM 1408 N N . GLU A 1 177 ? -10.748 1.139 3.532 1.00 97.56 177 GLU A N 1
ATOM 1409 C CA . GLU A 1 177 ? -11.050 1.603 2.175 1.00 97.56 177 GLU A CA 1
ATOM 1410 C C . GLU A 1 177 ? -10.084 2.711 1.739 1.00 97.56 177 GLU A C 1
ATOM 1412 O O . GLU A 1 177 ? -9.552 2.675 0.630 1.00 97.56 177 GLU A O 1
ATOM 1417 N N . THR A 1 178 ? -9.774 3.641 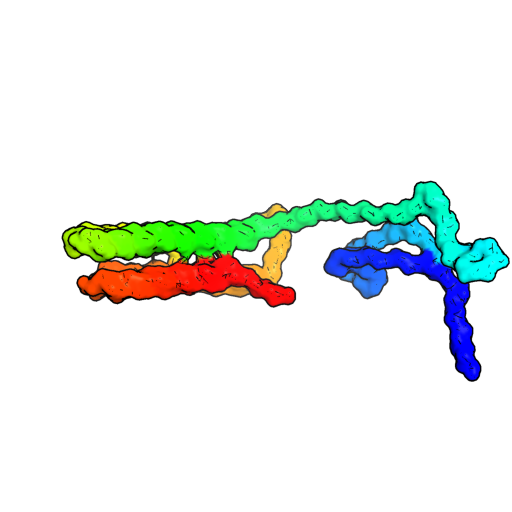2.642 1.00 97.38 178 THR A N 1
ATOM 1418 C CA . THR A 1 178 ? -8.805 4.708 2.377 1.00 97.38 178 THR A CA 1
ATOM 1419 C C . THR A 1 178 ? -7.408 4.142 2.100 1.00 97.38 178 THR A C 1
ATOM 1421 O O . THR A 1 178 ? -6.789 4.518 1.107 1.00 97.38 178 THR A O 1
ATOM 1424 N N . ILE A 1 179 ? -6.927 3.184 2.903 1.00 97.50 179 ILE A N 1
ATOM 1425 C CA . ILE A 1 179 ? -5.634 2.515 2.671 1.00 97.50 179 ILE A CA 1
ATOM 1426 C C . ILE A 1 179 ? -5.614 1.776 1.327 1.00 97.50 179 ILE A C 1
ATOM 1428 O O . ILE A 1 179 ? -4.635 1.878 0.587 1.00 97.50 179 ILE A O 1
ATOM 1432 N N . LEU A 1 180 ? -6.690 1.063 0.980 1.00 96.94 180 LEU A N 1
ATOM 1433 C CA . LEU A 1 180 ? -6.793 0.375 -0.309 1.00 96.94 180 LEU A CA 1
ATOM 1434 C C . LEU A 1 180 ? -6.713 1.359 -1.478 1.00 96.94 180 LEU A C 1
ATOM 1436 O O . LEU A 1 180 ? -6.020 1.084 -2.454 1.00 96.94 180 LEU A O 1
ATOM 1440 N N . ASN A 1 181 ? -7.345 2.526 -1.358 1.00 95.31 181 ASN A N 1
ATOM 1441 C CA . ASN A 1 181 ? -7.267 3.573 -2.374 1.00 95.31 181 ASN A CA 1
ATOM 1442 C C . ASN A 1 181 ? -5.848 4.152 -2.511 1.00 95.31 181 ASN A C 1
ATOM 1444 O O . ASN A 1 181 ? -5.421 4.445 -3.625 1.00 95.31 181 ASN A O 1
ATOM 1448 N N . LEU A 1 182 ? -5.081 4.257 -1.418 1.00 94.88 182 LEU A N 1
ATOM 1449 C CA . LEU A 1 182 ? -3.672 4.688 -1.458 1.00 94.88 182 LEU A CA 1
ATOM 1450 C C . LEU A 1 182 ? -2.742 3.663 -2.129 1.00 94.88 182 LEU A C 1
ATOM 1452 O O . LEU A 1 182 ? -1.670 4.028 -2.633 1.00 94.88 182 LEU A O 1
ATOM 1456 N N . ALA A 1 183 ? -3.132 2.386 -2.113 1.00 94.31 183 ALA A N 1
ATOM 1457 C CA . ALA A 1 183 ? -2.393 1.298 -2.743 1.00 94.31 183 ALA A CA 1
ATOM 1458 C C . ALA A 1 183 ? -2.614 1.223 -4.265 1.00 94.31 183 ALA A C 1
ATOM 1460 O O . ALA A 1 183 ? -1.835 0.565 -4.953 1.00 94.31 183 ALA A O 1
ATOM 1461 N N . ILE A 1 184 ? -3.634 1.899 -4.809 1.00 89.38 184 ILE A N 1
ATOM 1462 C CA . ILE A 1 184 ? -3.876 1.948 -6.254 1.00 89.38 184 ILE A CA 1
ATOM 1463 C C . ILE A 1 184 ? -2.805 2.823 -6.911 1.00 89.38 184 ILE A C 1
ATOM 1465 O O . ILE A 1 184 ? -2.686 4.013 -6.619 1.00 89.38 184 ILE A O 1
ATOM 1469 N N . GLU A 1 185 ? -2.035 2.244 -7.829 1.00 74.44 185 GLU A N 1
ATOM 1470 C CA . GLU A 1 185 ? -1.174 3.022 -8.716 1.00 74.44 185 GLU A CA 1
ATOM 1471 C C . GLU A 1 185 ? -2.016 3.689 -9.809 1.00 74.44 185 GLU A C 1
ATOM 1473 O O . GLU A 1 185 ? -2.948 3.090 -10.360 1.00 74.44 185 GLU A O 1
ATOM 1478 N N . GLY A 1 186 ? -1.700 4.949 -10.119 1.00 61.75 186 GLY A N 1
ATOM 1479 C CA . GLY A 1 186 ? -2.311 5.648 -11.242 1.00 61.75 186 GLY A CA 1
ATOM 1480 C C . GLY A 1 186 ? -2.038 4.868 -12.524 1.00 61.75 186 GLY A C 1
ATOM 1481 O O . GLY A 1 186 ? -0.885 4.690 -12.906 1.00 61.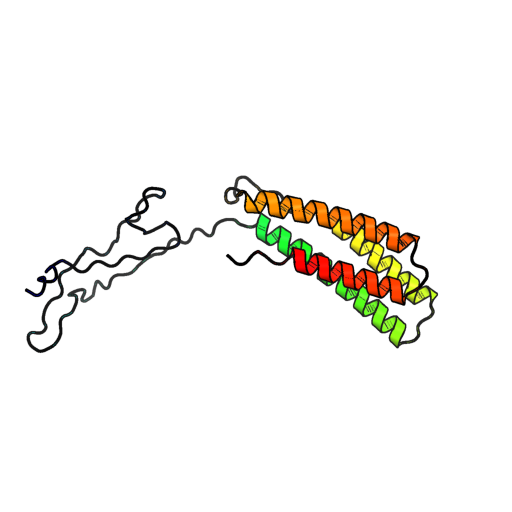75 186 GLY A O 1
ATOM 1482 N N . LYS A 1 187 ? -3.093 4.377 -13.178 1.00 48.88 187 LYS A N 1
ATOM 1483 C CA . LYS A 1 187 ? -2.963 3.783 -14.509 1.00 48.88 187 LYS A CA 1
ATOM 1484 C C . LYS A 1 187 ? -2.630 4.910 -15.485 1.00 48.88 187 LYS A C 1
ATOM 1486 O O . LYS A 1 187 ? -3.453 5.808 -15.661 1.00 48.88 187 LYS A O 1
ATOM 1491 N N . HIS A 1 188 ? -1.423 4.873 -16.039 1.00 42.88 188 HIS A N 1
ATOM 1492 C CA . HIS A 1 188 ? -1.040 5.670 -17.202 1.00 42.88 188 HIS A CA 1
ATOM 1493 C C . HIS A 1 188 ? -1.787 5.194 -18.450 1.00 42.88 188 HIS A C 1
ATOM 1495 O O . HIS A 1 188 ? -2.016 3.965 -18.568 1.00 42.88 188 HIS A O 1
#

Organism: Schistosoma haematobium (NCBI:txid6185)

Radius of gyration: 29.02 Å; Cα contacts (8 Å, |Δi|>4): 156; chains: 1; bounding box: 45×34×89 Å

Secondary structure (DSSP, 8-state):
---------B-----BTTBT-TT--SS-----SS--B--EE-SSS-EE---TT--------------HHHHHHHHHHHHHHHHHHHHHHHHHHHHHTT--HHHHHHHHHHHHHHHHHHHTSPPPPP-TTSPPPPHHHHHHHHHHHHHHHHHHHHHHHHHHH---HHHHHHHHHHHHHHHHHHHPPP--

pLDDT: mean 87.44, std 13.16, range [34.75, 98.38]

Mean predicted aligned error: 10.21 Å

Nearest PDB structures (foldseek):
  9b8k-assembly1_A  TM=6.284E-01  e=1.989E-07  Homo sapiens
  7oqz-assembly1_A  TM=3.315E-01  e=7.908E-01  Homo sapiens
  4dzv-assembly1_A  TM=2.917E-01  e=1.806E+00  synthetic construct